Protein AF-A0A931MN08-F1 (afdb_monomer)

Foldseek 3Di:
DDPDPQDFPKDKDWAWWKWWWDALCVVDPVGGDIDIDTLIKMWIDTPVAIEIEFQFAALVCAPPVCVVLNVLCVNGVIHGHNCRGPQNRQVVVVHGLARHAAYEQQAAFNRRLNRVLSNQNHAYEWAPCRVVCLCPPPDPVCPSRHDNVSCPNNPNHNYDHDPAKDDPVVSPPDIDGADDDVHSGD

Sequence (186 aa):
MQRTDTTSTVRMWALEGGTLTFDGALLVLGGTGRHVIPVPTFLIQHRRGLVLFDTGLSPEAAGDVKSFYGPMAERVEMAFSDHQRVDRNLASLGFSTDDVTHVVLSHCHYDHTGGLHLFKEAKIFVGEGEMAEALAPNSPFYRGSYRLRDFDQTGDFDWNPLTEDHDIFADGSVRVLRTPGHTRGI

Radius of gyration: 17.09 Å; Cα contacts (8 Å, |Δi|>4): 382; chains: 1; bounding box: 42×31×62 Å

Secondary structure (DSSP, 8-state):
----------EEEEEP--EEEEEHHHHSTT--SEEEEE--EEEEEETTEEEEE---S-GGGTT-HHHHHTHHHHHTT-B--GGGSHHHHHHHTT--GGG--EEEES---HHHHTTGGG-TTSEEEEETTHHHHHHS-S-TTGGGG--GGGGTT-TTSEEEEESS-EESSSSSSSEEPP--SSSS--

Nearest PDB structures (foldseek):
  9ayt-assembly1_P  TM=8.517E-01  e=5.359E-12  Saccharococcus caldoxylosilyticus
  9b2i-assembly2_B  TM=8.602E-01  e=1.045E-11  Saccharococcus caldoxylosilyticus
  9b2n-assembly2_B  TM=8.545E-01  e=2.595E-11  Saccharococcus caldoxylosilyticus
  2r2d-assembly1_A  TM=8.618E-01  e=3.734E-11  Agrobacterium fabrum str. C58
  9b2j-assembly2_B  TM=8.540E-01  e=3.734E-11  Saccharococcus caldoxylosilyticus

Structure (mmCIF, N/CA/C/O backbone):
data_AF-A0A931MN08-F1
#
_entry.id   AF-A0A931MN08-F1
#
loop_
_atom_site.group_PDB
_atom_site.id
_atom_site.type_symbol
_atom_site.label_atom_id
_atom_site.label_alt_id
_atom_site.label_comp_id
_atom_site.label_asym_id
_atom_site.label_entity_id
_atom_site.label_seq_id
_atom_site.pdbx_PDB_ins_code
_atom_site.Cartn_x
_atom_site.Cartn_y
_atom_site.Cartn_z
_atom_site.occupancy
_atom_site.B_iso_or_equiv
_atom_site.auth_seq_id
_atom_site.auth_comp_id
_atom_site.auth_asym_id
_atom_site.auth_atom_id
_atom_site.pdbx_PDB_model_num
ATOM 1 N N . MET A 1 1 ? -8.921 -0.285 42.579 1.00 39.66 1 MET A N 1
ATOM 2 C CA . MET A 1 1 ? -7.794 -0.740 41.738 1.00 39.66 1 MET A CA 1
ATOM 3 C C . MET A 1 1 ? -8.369 -1.677 40.682 1.00 39.66 1 MET A C 1
ATOM 5 O O . MET A 1 1 ? -8.572 -2.852 40.952 1.00 39.66 1 MET A O 1
ATOM 9 N N . GLN A 1 2 ? -8.802 -1.117 39.551 1.00 38.12 2 GLN A N 1
ATOM 10 C CA . GLN A 1 2 ? -9.394 -1.873 38.445 1.00 38.12 2 GLN A CA 1
ATOM 11 C C . GLN A 1 2 ? -8.254 -2.553 37.689 1.00 38.12 2 GLN A C 1
ATOM 13 O O . GLN A 1 2 ? -7.308 -1.886 37.280 1.00 38.12 2 GLN A O 1
ATOM 18 N N . ARG A 1 3 ? -8.311 -3.881 37.564 1.00 42.62 3 ARG A N 1
ATOM 19 C CA . ARG A 1 3 ? -7.401 -4.624 36.693 1.00 42.62 3 ARG A CA 1
ATOM 20 C C . ARG A 1 3 ? -7.693 -4.182 35.262 1.00 42.62 3 ARG A C 1
ATOM 22 O O . ARG A 1 3 ? -8.785 -4.435 34.764 1.00 42.62 3 ARG A O 1
ATOM 29 N N . THR A 1 4 ? -6.751 -3.485 34.641 1.00 48.41 4 THR A N 1
ATOM 30 C CA . THR A 1 4 ? -6.743 -3.288 33.194 1.00 48.41 4 THR A CA 1
ATOM 31 C C . THR A 1 4 ? -6.610 -4.665 32.563 1.00 48.41 4 THR A C 1
ATOM 33 O O . THR A 1 4 ? -5.675 -5.399 32.873 1.00 48.41 4 THR A O 1
ATOM 36 N N . ASP A 1 5 ? -7.580 -5.044 31.746 1.00 46.75 5 ASP A N 1
ATOM 37 C CA . ASP A 1 5 ? -7.507 -6.237 30.915 1.00 46.75 5 ASP A CA 1
ATOM 38 C C . ASP A 1 5 ? -6.436 -5.990 29.836 1.00 46.75 5 ASP A C 1
ATOM 40 O O . ASP A 1 5 ? -6.669 -5.277 28.862 1.00 46.75 5 ASP A O 1
ATOM 44 N N . THR A 1 6 ? -5.204 -6.443 30.086 1.00 52.66 6 THR A N 1
ATOM 45 C CA . THR A 1 6 ? -4.003 -6.086 29.304 1.00 52.66 6 THR A CA 1
ATOM 46 C C . THR A 1 6 ? -3.760 -6.977 28.089 1.00 52.66 6 THR A C 1
ATOM 48 O O . THR A 1 6 ? -2.683 -6.915 27.505 1.00 52.66 6 THR A O 1
ATOM 51 N N . THR A 1 7 ? -4.704 -7.826 27.687 1.00 56.41 7 THR A N 1
ATOM 52 C CA . THR A 1 7 ? -4.520 -8.670 26.499 1.00 56.41 7 THR A CA 1
ATOM 53 C C . THR A 1 7 ? -5.531 -8.305 25.423 1.00 56.41 7 THR A C 1
ATOM 55 O O . THR A 1 7 ? -6.524 -9.004 25.220 1.00 56.41 7 THR A O 1
ATOM 58 N N . SER A 1 8 ? -5.288 -7.210 24.693 1.00 62.09 8 SER A N 1
ATOM 59 C CA . SER A 1 8 ? -5.863 -7.074 23.352 1.00 62.09 8 SER A CA 1
ATOM 60 C C . SER A 1 8 ? -5.335 -8.231 22.512 1.00 62.09 8 SER A C 1
ATOM 62 O O . SER A 1 8 ? -4.163 -8.279 22.154 1.00 62.09 8 SER A O 1
ATOM 64 N N . THR A 1 9 ? -6.195 -9.206 22.224 1.00 81.56 9 THR A N 1
ATOM 65 C CA . T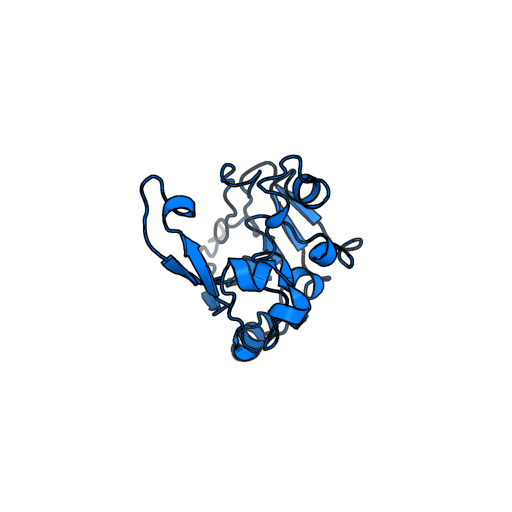HR A 1 9 ? -5.853 -10.223 21.231 1.00 81.56 9 THR A CA 1
ATOM 66 C C . THR A 1 9 ? -5.807 -9.529 19.876 1.00 81.56 9 THR A C 1
ATOM 68 O O . THR A 1 9 ? -6.826 -9.016 19.413 1.00 81.56 9 THR A O 1
ATOM 71 N N . VAL A 1 10 ? -4.623 -9.491 19.272 1.00 93.19 10 VAL A N 1
ATOM 72 C CA . VAL A 1 10 ? -4.404 -9.021 17.904 1.00 93.19 10 VAL A CA 1
ATOM 73 C C . VAL A 1 10 ? -4.222 -10.244 17.016 1.00 93.19 10 VAL A C 1
ATOM 75 O O . VAL A 1 10 ? -3.479 -11.164 17.366 1.00 93.19 10 VAL A O 1
ATOM 78 N N . ARG A 1 11 ? -4.911 -10.273 15.876 1.00 97.12 11 ARG A N 1
ATOM 79 C CA . ARG A 1 11 ? -4.655 -11.247 14.808 1.00 97.12 11 ARG A CA 1
ATOM 80 C C . ARG A 1 11 ? -4.132 -10.510 13.595 1.00 97.12 11 ARG A C 1
ATOM 82 O O . ARG A 1 11 ? -4.605 -9.417 13.304 1.00 97.12 11 ARG A O 1
ATOM 89 N N . MET A 1 12 ? -3.177 -11.113 12.904 1.00 97.88 12 MET A N 1
ATOM 90 C CA . MET A 1 12 ? -2.598 -10.546 11.698 1.00 97.88 12 MET A CA 1
ATOM 91 C C . MET A 1 12 ? -2.531 -11.603 10.603 1.00 97.88 12 MET A C 1
ATOM 93 O O . MET A 1 12 ? -2.169 -12.750 10.873 1.00 97.88 12 MET A O 1
ATOM 97 N N . TRP A 1 13 ? -2.841 -11.192 9.379 1.00 98.56 13 TRP A N 1
ATOM 98 C CA . TRP A 1 13 ? -2.680 -11.985 8.167 1.00 98.56 13 TRP A CA 1
ATOM 99 C C . TRP A 1 13 ? -1.781 -11.232 7.195 1.00 98.56 13 TRP A C 1
ATOM 101 O O . TRP A 1 13 ? -1.982 -10.040 6.970 1.00 98.56 13 TRP A O 1
ATOM 111 N N . ALA A 1 14 ? -0.815 -11.936 6.611 1.00 98.19 14 ALA A N 1
ATOM 112 C CA . ALA A 1 14 ? -0.170 -11.486 5.386 1.00 98.19 14 ALA A CA 1
ATOM 113 C C . ALA A 1 14 ? -1.081 -11.876 4.221 1.00 98.19 14 ALA A C 1
ATOM 115 O O . ALA A 1 14 ? -1.433 -13.049 4.083 1.00 98.19 14 ALA A O 1
ATOM 116 N N . LEU A 1 15 ? -1.495 -10.891 3.435 1.00 98.38 15 LEU A N 1
ATOM 117 C CA . LEU A 1 15 ? -2.346 -11.082 2.273 1.00 98.38 15 LEU A CA 1
ATOM 118 C C . LEU A 1 15 ? -1.461 -11.185 1.035 1.00 98.38 15 LEU A C 1
ATOM 120 O O . LEU A 1 15 ? -0.519 -10.405 0.864 1.00 98.38 15 LEU A O 1
ATOM 124 N N . GLU A 1 16 ? -1.754 -12.160 0.181 1.00 97.06 16 GLU A N 1
ATOM 125 C CA . GLU A 1 16 ? -1.013 -12.338 -1.061 1.00 97.06 16 GLU A CA 1
ATOM 126 C C . GLU A 1 16 ? -1.322 -11.181 -2.012 1.00 97.06 16 GLU A C 1
ATOM 128 O O . GLU A 1 16 ? -2.487 -10.877 -2.258 1.00 97.06 16 GLU A O 1
ATOM 133 N N . GLY A 1 17 ? -0.283 -10.561 -2.566 1.00 97.50 17 GLY A N 1
ATOM 134 C CA . GLY A 1 17 ? -0.415 -9.574 -3.631 1.00 97.50 17 GLY A CA 1
ATOM 135 C C . GLY A 1 17 ? 0.366 -9.973 -4.876 1.00 97.50 17 GLY A C 1
ATOM 136 O O . GLY A 1 17 ? 0.905 -11.077 -4.969 1.00 97.50 17 GLY A O 1
ATOM 137 N N . GLY A 1 18 ? 0.414 -9.065 -5.850 1.00 98.00 18 GLY A N 1
ATOM 138 C CA . GLY A 1 18 ? 1.174 -9.277 -7.078 1.00 98.00 18 GLY A CA 1
ATOM 139 C C . GLY A 1 18 ? 2.683 -9.343 -6.844 1.00 98.00 18 GLY A C 1
ATOM 140 O O . GLY A 1 18 ? 3.180 -9.232 -5.722 1.00 98.00 18 GLY A O 1
ATOM 141 N N . THR A 1 19 ? 3.430 -9.502 -7.928 1.00 98.62 19 THR A N 1
ATOM 142 C CA . THR A 1 19 ? 4.890 -9.509 -7.898 1.00 98.62 19 THR A CA 1
ATOM 143 C C . THR A 1 19 ? 5.479 -8.511 -8.880 1.00 98.62 19 THR A C 1
ATOM 145 O O . THR A 1 19 ? 4.898 -8.211 -9.927 1.00 98.62 19 THR A O 1
ATOM 148 N N . LEU A 1 20 ? 6.658 -8.009 -8.523 1.00 98.12 20 LEU A N 1
ATOM 149 C CA . LEU A 1 20 ? 7.486 -7.117 -9.323 1.00 98.12 20 LEU A CA 1
ATOM 150 C C . LEU A 1 20 ? 8.888 -7.717 -9.415 1.00 98.12 20 LEU A C 1
ATOM 152 O O . LEU A 1 20 ? 9.428 -8.217 -8.435 1.00 98.12 20 LEU A O 1
ATOM 156 N N . THR A 1 21 ? 9.501 -7.654 -10.582 1.00 98.06 21 THR A N 1
ATOM 157 C CA . THR A 1 21 ? 10.853 -8.137 -10.832 1.00 98.06 21 THR A CA 1
ATOM 158 C C . THR A 1 21 ? 11.814 -6.970 -10.976 1.00 98.06 21 THR A C 1
ATOM 160 O O . THR A 1 21 ? 11.722 -6.197 -11.932 1.00 98.06 21 THR A O 1
ATOM 163 N N . PHE A 1 22 ? 12.798 -6.897 -10.085 1.00 95.62 22 PHE A N 1
ATOM 164 C CA . PHE A 1 22 ? 13.816 -5.848 -10.080 1.00 95.62 22 PHE A CA 1
ATOM 165 C C . PHE A 1 22 ? 15.215 -6.403 -10.336 1.00 95.62 22 PHE A C 1
ATOM 167 O O . PHE A 1 22 ? 15.510 -7.559 -10.028 1.00 95.62 22 PHE A O 1
ATOM 174 N N . ASP A 1 23 ? 16.090 -5.558 -10.883 1.00 94.81 23 ASP A N 1
ATOM 175 C CA . ASP A 1 23 ? 17.527 -5.819 -10.845 1.00 94.81 23 ASP A CA 1
ATOM 1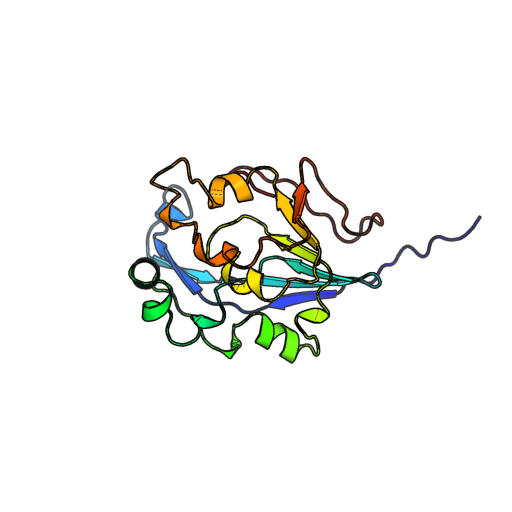76 C C . ASP A 1 23 ? 18.031 -5.676 -9.401 1.00 94.81 23 ASP A C 1
ATOM 178 O O . ASP A 1 23 ? 17.665 -4.734 -8.696 1.00 94.81 23 ASP A O 1
ATOM 182 N N . GLY A 1 24 ? 18.877 -6.603 -8.955 1.00 94.44 24 GLY A N 1
ATOM 183 C CA . GLY A 1 24 ? 19.412 -6.634 -7.598 1.00 94.44 24 GLY A CA 1
ATOM 184 C C . GLY A 1 24 ? 20.143 -5.351 -7.205 1.00 94.44 24 GLY A C 1
ATOM 185 O O . GLY A 1 24 ? 20.114 -4.994 -6.029 1.00 94.44 24 GLY A O 1
ATOM 186 N N . ALA A 1 25 ? 20.727 -4.622 -8.161 1.00 93.81 25 ALA A N 1
ATOM 187 C CA . ALA A 1 25 ? 21.393 -3.347 -7.904 1.00 93.81 25 ALA A CA 1
ATOM 188 C C . ALA A 1 25 ? 20.424 -2.237 -7.456 1.00 93.81 25 ALA A C 1
ATOM 190 O O . ALA A 1 25 ? 20.862 -1.271 -6.833 1.00 93.81 25 ALA A O 1
ATOM 191 N N . LEU A 1 26 ? 19.123 -2.366 -7.753 1.00 89.81 26 LEU A N 1
ATOM 192 C CA . LEU A 1 26 ? 18.083 -1.461 -7.247 1.00 89.81 26 LEU A CA 1
ATOM 193 C C . LEU A 1 26 ? 17.627 -1.817 -5.828 1.00 89.81 26 LEU A C 1
ATOM 195 O O . LEU A 1 26 ? 17.094 -0.957 -5.136 1.00 89.81 26 LEU A O 1
ATOM 199 N N . LEU A 1 27 ? 17.821 -3.066 -5.400 1.00 90.88 27 LEU A N 1
ATOM 200 C CA . LEU A 1 27 ? 17.364 -3.556 -4.097 1.00 90.88 27 LEU A CA 1
ATOM 201 C C . LEU A 1 27 ? 18.434 -3.395 -3.018 1.00 90.88 27 LEU A C 1
ATOM 203 O O . LEU A 1 27 ? 18.136 -3.049 -1.878 1.00 90.88 27 LEU A O 1
ATOM 207 N N . VAL A 1 28 ? 19.691 -3.671 -3.367 1.00 92.75 28 VAL A N 1
ATOM 208 C CA . VAL A 1 28 ? 20.816 -3.614 -2.435 1.00 92.75 28 VAL A CA 1
ATOM 209 C C . VAL A 1 28 ? 22.083 -3.176 -3.158 1.00 92.75 28 VAL A C 1
ATOM 211 O O . VAL A 1 28 ? 22.349 -3.579 -4.291 1.00 92.75 28 VAL A O 1
ATOM 214 N N . LEU A 1 29 ? 22.903 -2.360 -2.491 1.00 91.75 29 LEU A N 1
ATOM 215 C CA . LEU A 1 29 ? 24.185 -1.927 -3.037 1.00 91.75 29 LEU A CA 1
ATOM 216 C C . LEU A 1 29 ? 25.073 -3.143 -3.345 1.00 91.75 29 LEU A C 1
ATOM 218 O O . LEU A 1 29 ? 25.368 -3.947 -2.463 1.00 91.75 29 LEU A O 1
ATOM 222 N N . GLY A 1 30 ? 25.508 -3.260 -4.601 1.00 94.31 30 GLY A N 1
ATOM 223 C CA . GLY A 1 30 ? 26.296 -4.401 -5.081 1.00 94.31 30 GLY A CA 1
ATOM 224 C C . GLY A 1 30 ? 25.470 -5.650 -5.412 1.00 94.31 30 GLY A C 1
ATOM 225 O O . GLY A 1 30 ? 26.046 -6.680 -5.761 1.00 94.31 30 GLY A O 1
ATOM 226 N N . GLY A 1 31 ? 24.140 -5.573 -5.324 1.00 94.56 31 GLY A N 1
ATOM 227 C CA . GLY A 1 31 ? 23.242 -6.627 -5.780 1.00 94.56 31 GLY A CA 1
ATOM 228 C C . GLY A 1 31 ? 23.336 -6.839 -7.291 1.00 94.56 31 GLY A C 1
ATOM 229 O O . GLY A 1 31 ? 23.656 -5.927 -8.050 1.00 94.56 31 GLY A O 1
ATOM 230 N N . THR A 1 32 ? 23.067 -8.067 -7.731 1.00 95.88 32 THR A N 1
ATOM 231 C CA . THR A 1 32 ? 23.080 -8.452 -9.150 1.00 95.88 32 THR A CA 1
ATOM 232 C C . THR A 1 32 ? 21.941 -9.422 -9.452 1.00 95.88 32 THR A C 1
ATOM 234 O O . THR A 1 32 ? 21.383 -10.037 -8.539 1.00 95.88 32 THR A O 1
ATOM 237 N N . GLY A 1 33 ? 21.615 -9.582 -10.736 1.00 96.06 33 GLY A N 1
ATOM 238 C CA . GLY A 1 33 ? 20.588 -10.515 -11.202 1.00 96.06 33 GLY A CA 1
ATOM 239 C C . GLY A 1 33 ? 19.169 -9.971 -11.054 1.00 96.06 33 GLY A C 1
ATOM 240 O O . GLY A 1 33 ? 18.955 -8.907 -10.484 1.00 96.06 33 GLY A O 1
ATOM 241 N N . ARG A 1 34 ? 18.194 -10.706 -11.592 1.00 96.50 34 ARG A N 1
ATOM 242 C CA . ARG A 1 34 ? 16.776 -10.342 -11.521 1.00 96.50 34 ARG A CA 1
ATOM 243 C C . ARG A 1 34 ? 16.082 -11.103 -10.400 1.00 96.50 34 ARG A C 1
ATOM 245 O O . ARG A 1 34 ? 16.216 -12.322 -10.328 1.00 96.50 34 ARG A O 1
ATOM 252 N N . HIS A 1 35 ? 15.323 -10.390 -9.575 1.00 97.69 35 HIS A N 1
ATOM 253 C CA . HIS A 1 35 ? 14.655 -10.938 -8.394 1.00 97.69 35 HIS A CA 1
ATOM 254 C C . HIS A 1 35 ? 13.171 -10.621 -8.426 1.00 97.69 35 HIS A C 1
ATOM 256 O O . HIS A 1 35 ? 12.804 -9.466 -8.622 1.00 97.69 35 HIS A O 1
ATOM 262 N N . VAL A 1 36 ? 12.342 -11.642 -8.208 1.00 98.06 36 VAL A N 1
ATOM 263 C CA . VAL A 1 36 ? 10.889 -11.503 -8.063 1.00 98.06 36 VAL A CA 1
ATOM 264 C C . VAL A 1 36 ? 10.582 -11.140 -6.614 1.00 98.06 36 VAL A C 1
ATOM 266 O O . VAL A 1 36 ? 10.918 -11.891 -5.699 1.00 98.06 36 VAL A O 1
ATOM 269 N N . ILE A 1 37 ? 9.944 -9.994 -6.415 1.00 97.69 37 ILE A N 1
ATOM 270 C CA . ILE A 1 37 ? 9.615 -9.398 -5.123 1.00 97.69 37 ILE A CA 1
ATOM 271 C C . ILE A 1 37 ? 8.089 -9.376 -4.972 1.00 97.69 37 ILE A C 1
ATOM 273 O O . ILE A 1 37 ? 7.403 -8.903 -5.883 1.00 97.69 37 ILE A O 1
ATOM 277 N N . PRO A 1 38 ? 7.531 -9.907 -3.871 1.00 97.81 38 PRO A N 1
ATOM 278 C CA . PRO A 1 38 ? 6.097 -9.842 -3.618 1.00 97.81 38 PRO A CA 1
ATOM 279 C C . PRO A 1 38 ? 5.674 -8.438 -3.171 1.00 97.81 38 PRO A C 1
ATOM 281 O O . PRO A 1 38 ? 6.445 -7.733 -2.523 1.00 97.81 38 PRO A O 1
ATOM 284 N N . VAL A 1 39 ? 4.419 -8.087 -3.447 1.00 98.25 39 VAL A N 1
ATOM 285 C CA . VAL A 1 39 ? 3.755 -6.854 -2.999 1.00 98.25 39 VAL A CA 1
ATOM 286 C C . VAL A 1 39 ? 2.661 -7.216 -1.983 1.00 98.25 39 VAL A C 1
ATOM 288 O O . VAL A 1 39 ? 1.479 -7.223 -2.329 1.00 98.25 39 VAL A O 1
ATOM 291 N N . PRO A 1 40 ? 3.011 -7.635 -0.753 1.00 97.69 40 PRO A N 1
ATOM 292 C CA . PRO A 1 40 ? 2.016 -8.037 0.232 1.00 97.69 40 PRO A CA 1
ATOM 293 C C . PRO A 1 40 ? 1.287 -6.825 0.820 1.00 97.69 40 PRO A C 1
ATOM 295 O O . PRO A 1 40 ? 1.829 -5.727 0.902 1.00 97.69 40 PRO A O 1
ATOM 298 N N . THR A 1 41 ? 0.085 -7.070 1.329 1.00 98.69 41 THR A N 1
ATOM 299 C CA . THR A 1 41 ? -0.583 -6.180 2.293 1.00 98.69 41 THR A CA 1
ATOM 300 C C . THR A 1 41 ? -0.813 -6.950 3.588 1.00 98.69 41 THR A C 1
ATOM 302 O O . THR A 1 41 ? -0.720 -8.182 3.607 1.00 98.69 41 THR A O 1
ATOM 305 N N . PHE A 1 42 ? -1.090 -6.258 4.693 1.00 98.75 42 PHE A N 1
ATOM 306 C CA . PHE A 1 42 ? -1.316 -6.926 5.977 1.00 98.75 42 PHE A CA 1
ATOM 307 C C . PHE A 1 42 ? -2.632 -6.493 6.599 1.00 98.75 42 PHE A C 1
ATOM 309 O O . PHE A 1 42 ? -2.878 -5.307 6.798 1.00 98.75 42 PHE A O 1
ATOM 316 N N . LEU A 1 43 ? -3.461 -7.469 6.961 1.00 98.81 43 LEU A N 1
ATOM 317 C CA . LEU A 1 43 ? -4.687 -7.229 7.710 1.00 98.81 43 LEU A CA 1
ATOM 318 C C . LEU A 1 43 ? -4.430 -7.471 9.189 1.00 98.81 43 LEU A C 1
ATOM 320 O O . LEU A 1 43 ? -3.965 -8.545 9.563 1.00 98.81 43 LEU A O 1
ATOM 324 N N . ILE A 1 44 ? -4.775 -6.508 10.033 1.00 98.69 44 ILE A N 1
ATOM 325 C CA . ILE A 1 44 ? -4.616 -6.580 11.482 1.00 98.69 44 ILE A CA 1
ATOM 326 C C . ILE A 1 44 ? -5.992 -6.391 12.118 1.00 98.69 44 ILE A C 1
ATOM 328 O O . ILE A 1 44 ? -6.578 -5.310 12.083 1.00 98.69 44 ILE A O 1
ATOM 332 N N . GLN A 1 45 ? -6.518 -7.453 12.723 1.00 98.31 45 GLN A N 1
ATOM 333 C CA . GLN A 1 45 ? -7.767 -7.407 13.471 1.00 98.31 45 GLN A CA 1
ATOM 334 C C . GLN A 1 45 ? -7.488 -7.096 14.935 1.00 98.31 45 GLN A C 1
ATOM 336 O O . GLN A 1 45 ? -6.784 -7.832 15.634 1.00 98.31 45 GLN A O 1
ATOM 341 N N . HIS A 1 46 ? -8.132 -6.037 15.409 1.00 97.31 46 HIS A N 1
ATOM 342 C CA . HIS A 1 46 ? -8.151 -5.630 16.798 1.00 97.31 46 HIS A CA 1
ATOM 343 C C . HIS A 1 46 ? -9.601 -5.422 17.265 1.00 97.31 46 HIS A C 1
ATOM 345 O O . HIS A 1 46 ? -10.489 -5.089 16.485 1.00 97.31 46 HIS A O 1
ATOM 351 N N . ARG A 1 47 ? -9.871 -5.568 18.569 1.00 95.12 47 ARG A N 1
ATOM 352 C CA . ARG A 1 47 ? -11.231 -5.400 19.131 1.00 95.12 47 ARG A CA 1
ATOM 353 C C . ARG A 1 47 ? -11.861 -4.023 18.879 1.00 95.12 47 ARG A C 1
ATOM 355 O O . ARG A 1 47 ? -13.066 -3.880 19.036 1.00 95.12 47 ARG A O 1
ATOM 362 N N . ARG A 1 48 ? -11.052 -3.006 18.556 1.00 96.31 48 ARG A N 1
ATOM 363 C CA . ARG A 1 48 ? -11.505 -1.631 18.274 1.00 96.31 48 ARG A CA 1
ATOM 364 C C . ARG A 1 48 ? -11.477 -1.256 16.795 1.00 96.31 48 ARG A C 1
ATOM 366 O O . ARG A 1 48 ? -11.803 -0.121 16.468 1.00 96.31 48 ARG A O 1
ATOM 373 N N . GLY A 1 49 ? -11.085 -2.170 15.914 1.00 97.06 49 GLY A N 1
ATOM 374 C CA . GLY A 1 49 ? -11.031 -1.878 14.492 1.00 97.06 49 GLY A CA 1
ATOM 375 C C . GLY A 1 49 ? -10.213 -2.876 13.694 1.00 97.06 49 GLY A C 1
ATOM 376 O O . GLY A 1 49 ? -9.436 -3.662 14.239 1.00 97.06 49 GLY A O 1
ATOM 377 N N . LEU A 1 50 ? -10.393 -2.797 12.385 1.00 98.56 50 LEU A N 1
ATOM 378 C CA . LEU A 1 50 ? -9.656 -3.565 11.403 1.00 98.56 50 LEU A CA 1
ATOM 379 C C . LEU A 1 50 ? -8.697 -2.607 10.696 1.00 98.56 50 LEU A C 1
ATOM 381 O O . LEU A 1 50 ? -9.126 -1.589 10.152 1.00 98.56 50 LEU A O 1
ATOM 385 N N . VAL A 1 51 ? -7.403 -2.903 10.779 1.00 98.88 51 VAL A N 1
ATOM 386 C CA . VAL A 1 51 ? -6.341 -2.088 10.189 1.00 98.88 51 VAL A CA 1
ATOM 387 C C . VAL A 1 51 ? -5.803 -2.813 8.968 1.00 98.88 51 VAL A C 1
ATOM 389 O O . VAL A 1 51 ? -5.439 -3.985 9.062 1.00 98.88 51 VAL A O 1
ATOM 392 N N . LEU A 1 52 ? -5.734 -2.121 7.841 1.00 98.88 52 LEU A N 1
ATOM 393 C CA . LEU A 1 52 ? -5.056 -2.591 6.645 1.00 98.88 52 LEU A CA 1
ATOM 394 C C . LEU A 1 52 ? -3.740 -1.820 6.486 1.00 98.88 52 LEU A C 1
ATOM 396 O O . LEU A 1 52 ? -3.741 -0.593 6.460 1.00 98.88 52 LEU A O 1
ATOM 400 N N . PHE A 1 53 ? -2.621 -2.532 6.408 1.00 98.81 53 PHE A N 1
ATOM 401 C CA . PHE A 1 53 ? -1.311 -1.962 6.114 1.00 98.81 53 PHE A CA 1
ATOM 402 C C . PHE A 1 53 ? -1.003 -2.160 4.628 1.00 98.81 53 PHE A C 1
ATOM 404 O O . PHE A 1 53 ? -0.867 -3.303 4.177 1.00 98.81 53 PHE A O 1
ATOM 411 N N . ASP A 1 54 ? -0.897 -1.041 3.913 1.00 98.69 54 ASP A N 1
ATOM 412 C CA . ASP A 1 54 ? -0.857 -0.902 2.457 1.00 98.69 54 ASP A CA 1
ATOM 413 C C . ASP A 1 54 ? -2.081 -1.466 1.720 1.00 98.69 54 ASP A C 1
ATOM 415 O O . ASP A 1 54 ? -2.857 -2.265 2.235 1.00 98.69 54 ASP A O 1
ATOM 419 N N . THR A 1 55 ? -2.272 -1.032 0.475 1.00 98.69 55 THR A N 1
ATOM 420 C CA . THR A 1 55 ? -3.437 -1.395 -0.355 1.00 98.69 55 THR A CA 1
ATOM 421 C C . THR A 1 55 ? -3.067 -2.142 -1.637 1.00 98.69 55 THR A C 1
ATOM 423 O O . THR A 1 55 ? -3.951 -2.512 -2.410 1.00 98.69 55 THR A O 1
ATOM 426 N N . GLY A 1 56 ? -1.775 -2.421 -1.830 1.00 98.31 56 GLY A N 1
ATOM 427 C CA . GLY A 1 56 ? -1.258 -3.233 -2.926 1.00 98.31 56 GLY A CA 1
ATOM 428 C C . GLY A 1 56 ? -1.367 -2.556 -4.294 1.00 98.31 56 GLY A C 1
ATOM 429 O O . GLY A 1 56 ? -1.479 -1.335 -4.412 1.00 98.31 56 GLY A O 1
ATOM 430 N N . LEU A 1 57 ? -1.358 -3.382 -5.342 1.00 98.56 57 LEU A N 1
ATOM 431 C CA . LEU A 1 57 ? -1.632 -2.959 -6.717 1.00 98.56 57 LEU A CA 1
ATOM 432 C C . LEU A 1 57 ? -3.128 -2.688 -6.928 1.00 98.56 57 LEU A C 1
ATOM 434 O O . LEU A 1 57 ? -3.986 -3.229 -6.230 1.00 98.56 57 LEU A O 1
ATOM 438 N N . SER A 1 58 ? -3.443 -1.882 -7.942 1.00 98.00 58 SER A N 1
ATOM 439 C CA . SER A 1 58 ? -4.820 -1.520 -8.272 1.00 98.00 58 SER A CA 1
ATOM 440 C C . SER A 1 58 ? -5.621 -2.747 -8.713 1.00 98.00 58 SER A C 1
ATOM 442 O O . SER A 1 58 ? -5.204 -3.429 -9.655 1.00 98.00 58 SER A O 1
ATOM 444 N N . PRO A 1 59 ? -6.776 -3.024 -8.077 1.00 97.94 59 PRO A N 1
ATOM 445 C CA . PRO A 1 59 ? -7.660 -4.130 -8.433 1.00 97.94 59 PRO A CA 1
ATOM 446 C C . PRO A 1 59 ? -8.010 -4.207 -9.925 1.00 97.94 59 PRO A C 1
ATOM 448 O O . PRO A 1 59 ? -8.120 -5.299 -10.478 1.00 97.94 59 PRO A O 1
ATOM 451 N N . GLU A 1 60 ? -8.135 -3.057 -10.589 1.00 97.56 60 GLU A N 1
ATOM 452 C CA . GLU A 1 60 ? -8.427 -2.916 -12.019 1.00 97.56 60 GLU A CA 1
ATOM 453 C C . GLU A 1 60 ? -7.315 -3.459 -12.927 1.00 97.56 60 GLU A C 1
ATOM 455 O O . GLU A 1 60 ? -7.568 -3.759 -14.092 1.00 97.56 60 GLU A O 1
ATOM 460 N N . ALA A 1 61 ? -6.089 -3.587 -12.417 1.00 98.06 61 ALA A N 1
ATOM 461 C CA . ALA A 1 61 ? -4.956 -4.132 -13.156 1.00 98.06 61 ALA A CA 1
ATOM 462 C C . ALA A 1 61 ? -4.910 -5.670 -13.145 1.00 98.06 61 ALA A C 1
ATOM 464 O O . ALA A 1 61 ? -4.111 -6.264 -13.873 1.00 98.06 61 ALA A O 1
ATOM 465 N N . ALA A 1 62 ? -5.716 -6.333 -12.308 1.00 97.75 62 ALA A N 1
ATOM 466 C CA . ALA A 1 62 ? -5.667 -7.781 -12.151 1.00 97.75 62 ALA A CA 1
ATOM 467 C C . ALA A 1 62 ? -6.009 -8.497 -13.468 1.00 97.75 62 ALA A C 1
ATOM 469 O O . ALA A 1 62 ? -7.078 -8.308 -14.044 1.00 97.75 62 ALA A O 1
ATOM 470 N N . GLY A 1 63 ? -5.092 -9.339 -13.949 1.00 96.44 63 GLY A N 1
ATOM 471 C CA . GLY A 1 63 ? -5.223 -10.043 -15.228 1.00 96.44 63 GLY A CA 1
ATOM 472 C C . GLY A 1 63 ? -4.839 -9.229 -16.471 1.00 96.44 63 GLY A C 1
ATOM 473 O O . GLY A 1 63 ? -4.646 -9.833 -17.524 1.00 96.44 63 GLY A O 1
ATOM 474 N N . ASP A 1 64 ? -4.661 -7.905 -16.369 1.00 97.12 64 ASP A N 1
ATOM 475 C CA . ASP A 1 64 ? -4.181 -7.054 -17.470 1.00 97.12 64 ASP A CA 1
ATOM 476 C C . ASP A 1 64 ? -3.378 -5.835 -16.976 1.00 97.12 64 ASP A C 1
ATOM 478 O O . ASP A 1 64 ? -3.709 -4.662 -17.183 1.00 97.12 64 ASP A O 1
ATOM 482 N N . VAL A 1 65 ? -2.255 -6.127 -16.321 1.00 97.81 65 VAL A N 1
ATOM 483 C CA . VAL A 1 65 ? -1.354 -5.105 -15.771 1.00 97.81 65 VAL A CA 1
ATOM 484 C C . VAL A 1 65 ? -0.781 -4.176 -16.839 1.00 97.81 65 VAL A C 1
ATOM 486 O O . VAL A 1 65 ? -0.499 -3.013 -16.557 1.00 97.81 65 VAL A O 1
ATOM 489 N N . LYS A 1 66 ? -0.618 -4.659 -18.077 1.00 96.75 66 LYS A N 1
ATOM 490 C CA . LYS A 1 66 ? -0.021 -3.884 -19.170 1.00 96.75 66 LYS A CA 1
ATOM 491 C C . LYS A 1 66 ? -0.949 -2.776 -19.636 1.00 96.75 66 LYS A C 1
ATOM 493 O O . LYS A 1 66 ? -0.491 -1.647 -19.789 1.00 96.75 66 LYS A O 1
ATOM 498 N N . SER A 1 67 ? -2.236 -3.062 -19.818 1.00 96.50 67 SER A N 1
ATOM 499 C CA . SER A 1 67 ? -3.202 -2.027 -20.198 1.00 96.50 67 SER A CA 1
ATOM 500 C C . SER A 1 67 ? -3.369 -0.969 -19.106 1.00 96.50 67 SER A C 1
ATOM 502 O O . SER A 1 67 ? -3.588 0.202 -19.415 1.00 96.50 67 SER A O 1
ATOM 504 N N . PHE A 1 68 ? -3.227 -1.355 -17.833 1.00 96.69 68 PHE A N 1
ATOM 505 C CA . PHE A 1 68 ? -3.445 -0.449 -16.707 1.00 96.69 68 PH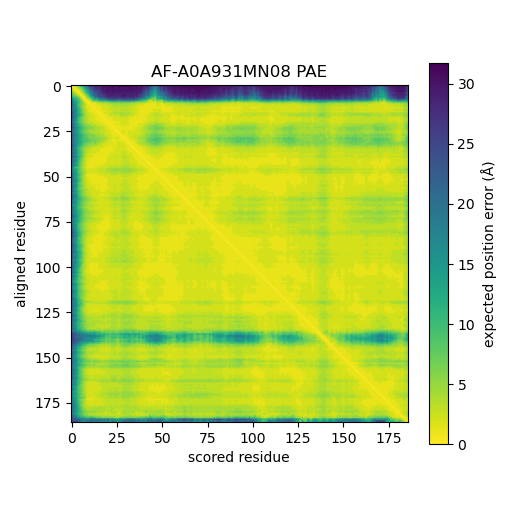E A CA 1
ATOM 506 C C . PHE A 1 68 ? -2.211 0.383 -16.309 1.00 96.69 68 PHE A C 1
ATOM 508 O O . PHE A 1 68 ? -2.306 1.606 -16.157 1.00 96.69 68 PHE A O 1
ATOM 515 N N . TYR A 1 69 ? -1.052 -0.262 -16.136 1.00 95.81 69 TYR A N 1
ATOM 516 C CA . TYR A 1 69 ? 0.206 0.367 -15.703 1.00 95.81 69 TYR A CA 1
ATOM 517 C C . TYR A 1 69 ? 1.149 0.712 -16.870 1.00 95.81 69 TYR A C 1
ATOM 519 O O . TYR A 1 69 ? 2.155 1.404 -16.678 1.00 95.81 69 TYR A O 1
ATOM 527 N N . GLY A 1 70 ? 0.839 0.275 -18.093 1.00 94.31 70 GLY A N 1
ATOM 528 C CA . GLY A 1 70 ? 1.586 0.637 -19.295 1.00 94.31 70 GLY A CA 1
ATOM 529 C C . GLY A 1 70 ? 3.048 0.168 -19.259 1.00 94.31 70 GLY A C 1
ATOM 530 O O . GLY A 1 70 ? 3.339 -0.921 -18.758 1.00 94.31 70 GLY A O 1
ATOM 531 N N . PRO A 1 71 ? 4.001 0.991 -19.744 1.00 93.06 71 PRO A N 1
ATOM 532 C CA . PRO A 1 71 ? 5.424 0.640 -19.770 1.00 93.06 71 PRO A CA 1
ATOM 533 C C . PRO A 1 71 ? 6.026 0.298 -18.401 1.00 93.06 71 PRO A C 1
ATOM 535 O O . PRO A 1 71 ? 7.065 -0.359 -18.341 1.00 93.06 71 PRO A O 1
ATOM 538 N N . MET A 1 72 ? 5.405 0.744 -17.300 1.00 92.25 72 MET A N 1
ATOM 539 C CA . MET A 1 72 ? 5.858 0.376 -15.959 1.00 92.25 72 MET A CA 1
ATOM 540 C C . MET A 1 72 ? 5.719 -1.128 -15.727 1.00 92.25 72 MET A C 1
ATOM 542 O O . MET A 1 72 ? 6.688 -1.748 -15.299 1.00 92.25 72 MET A O 1
ATOM 546 N N . ALA A 1 73 ? 4.567 -1.719 -16.073 1.00 96.00 73 ALA A N 1
ATOM 547 C CA . ALA A 1 73 ? 4.328 -3.151 -15.897 1.00 96.00 73 ALA A CA 1
ATOM 548 C C . ALA A 1 73 ? 5.369 -4.002 -16.632 1.00 96.00 73 ALA A C 1
ATOM 550 O O . ALA A 1 73 ? 5.804 -5.023 -16.116 1.00 96.00 73 ALA A O 1
ATOM 551 N N . GLU A 1 74 ? 5.805 -3.574 -17.818 1.00 94.31 74 GLU A N 1
ATOM 552 C CA . GLU A 1 74 ? 6.835 -4.290 -18.575 1.00 94.31 74 GLU A CA 1
ATOM 553 C C . GLU A 1 74 ? 8.222 -4.139 -17.951 1.00 94.31 74 GLU A C 1
ATOM 555 O O . GLU A 1 74 ? 8.955 -5.119 -17.839 1.00 94.31 74 GLU A O 1
ATOM 560 N N . ARG A 1 75 ? 8.574 -2.928 -17.500 1.00 92.62 75 ARG A N 1
ATOM 561 C CA . ARG A 1 75 ? 9.876 -2.643 -16.878 1.00 92.62 75 ARG A CA 1
ATOM 562 C C . ARG A 1 75 ? 10.133 -3.521 -15.658 1.00 92.62 75 ARG A C 1
ATOM 564 O O . ARG A 1 75 ? 11.253 -3.994 -15.480 1.00 92.62 75 ARG A O 1
ATOM 571 N N . VAL A 1 76 ? 9.106 -3.712 -14.836 1.00 95.06 76 VAL A N 1
ATOM 572 C CA . VAL A 1 76 ? 9.191 -4.493 -13.598 1.00 95.06 76 VAL A CA 1
ATOM 573 C C . VAL A 1 76 ? 8.602 -5.891 -13.754 1.00 95.06 76 VAL A C 1
ATOM 575 O O . VAL A 1 76 ? 8.369 -6.540 -12.751 1.00 95.06 76 VAL A O 1
ATOM 578 N N . GLU A 1 77 ? 8.332 -6.365 -14.976 1.00 97.25 77 GLU A N 1
ATOM 579 C CA . GLU A 1 77 ? 7.696 -7.673 -15.239 1.00 97.25 77 GLU A CA 1
ATOM 580 C C . GLU A 1 77 ? 6.555 -7.983 -14.255 1.00 97.25 77 GLU A C 1
ATOM 582 O O . GLU A 1 77 ? 6.522 -9.034 -13.615 1.00 97.25 77 GLU A O 1
ATOM 587 N N . MET A 1 78 ? 5.662 -7.006 -14.087 1.00 98.31 78 MET A N 1
ATOM 588 C CA . MET A 1 78 ? 4.581 -7.052 -13.114 1.00 98.31 78 MET A CA 1
ATOM 589 C C . MET A 1 78 ? 3.684 -8.260 -13.390 1.00 98.31 78 MET A C 1
ATOM 591 O O . MET A 1 78 ? 3.265 -8.479 -14.529 1.00 98.31 78 MET A O 1
ATOM 595 N N . ALA A 1 79 ? 3.347 -9.011 -12.346 1.00 98.38 79 ALA A N 1
ATOM 596 C CA . ALA A 1 79 ? 2.363 -10.082 -12.415 1.00 98.38 79 ALA A CA 1
ATOM 597 C C . ALA A 1 79 ? 1.327 -9.900 -11.307 1.00 98.38 79 ALA A C 1
ATOM 599 O O . ALA A 1 79 ? 1.672 -9.760 -10.137 1.00 98.38 79 ALA A O 1
ATOM 600 N N . PHE A 1 80 ? 0.049 -9.882 -11.682 1.00 98.62 80 PHE A N 1
ATOM 601 C CA . PHE A 1 80 ? -1.043 -9.665 -10.740 1.00 98.62 80 PHE A CA 1
ATOM 602 C C . PHE A 1 80 ? -2.329 -10.334 -11.228 1.00 98.62 80 PHE A C 1
ATOM 604 O O . PHE A 1 80 ? -2.766 -10.109 -12.359 1.00 98.62 80 PHE A O 1
ATOM 611 N N . SER A 1 81 ? -2.919 -11.175 -10.380 1.00 98.12 81 SER A N 1
ATOM 612 C CA . SER A 1 81 ? -4.104 -11.988 -10.683 1.00 98.12 81 SER A CA 1
ATOM 613 C C . SER A 1 81 ? -5.287 -11.638 -9.779 1.00 98.12 81 SER A C 1
ATOM 615 O O . SER A 1 81 ? -5.097 -11.128 -8.682 1.00 98.12 81 SER A O 1
ATOM 617 N N . ASP A 1 82 ? -6.518 -11.969 -10.197 1.00 97.69 82 ASP A N 1
ATOM 618 C CA . ASP A 1 82 ? -7.739 -11.566 -9.468 1.00 97.69 82 ASP A CA 1
ATOM 619 C C . ASP A 1 82 ? -7.749 -12.020 -7.997 1.00 97.69 82 ASP A C 1
ATOM 621 O O . ASP A 1 82 ? -8.085 -11.237 -7.118 1.00 97.69 82 ASP A O 1
ATOM 625 N N . HIS A 1 83 ? -7.296 -13.241 -7.694 1.00 97.12 83 HIS A N 1
ATOM 626 C CA . HIS A 1 83 ? -7.255 -13.748 -6.314 1.00 97.12 83 HIS A CA 1
ATOM 627 C C . HIS A 1 83 ? -6.293 -12.982 -5.389 1.00 97.12 83 HIS A C 1
ATOM 629 O O . HIS A 1 83 ? -6.450 -13.060 -4.176 1.00 97.12 83 HIS A O 1
ATOM 635 N N . GLN A 1 84 ? -5.333 -12.238 -5.950 1.00 98.31 84 GLN A N 1
ATOM 636 C CA . GLN A 1 84 ? -4.340 -11.454 -5.209 1.00 98.31 84 GLN A CA 1
ATOM 637 C C . GLN A 1 84 ? -4.832 -10.034 -4.899 1.00 98.31 84 GLN A C 1
ATOM 639 O O . GLN A 1 84 ? -4.139 -9.257 -4.245 1.00 98.31 84 GLN A O 1
ATOM 644 N N . ARG A 1 85 ? -6.019 -9.646 -5.379 1.00 98.62 85 ARG A N 1
ATOM 645 C CA . ARG A 1 85 ? -6.573 -8.327 -5.075 1.00 98.62 85 ARG A CA 1
ATOM 646 C C . ARG A 1 85 ? -6.879 -8.203 -3.589 1.00 98.62 85 ARG A C 1
ATOM 648 O O . ARG A 1 85 ? -7.320 -9.160 -2.948 1.00 98.62 85 ARG A O 1
ATOM 655 N N . VAL A 1 86 ? -6.682 -7.008 -3.042 1.00 98.62 86 VAL A N 1
ATOM 656 C CA . VAL A 1 86 ? -6.891 -6.761 -1.612 1.00 98.62 86 VAL A CA 1
ATOM 657 C C . VAL A 1 86 ? -8.343 -7.025 -1.193 1.00 98.62 86 VAL A C 1
ATOM 659 O O . VAL A 1 86 ? -8.573 -7.693 -0.190 1.00 98.62 86 VAL A O 1
ATOM 662 N N . ASP A 1 87 ? -9.328 -6.638 -2.007 1.00 98.62 87 ASP A N 1
ATOM 663 C CA . ASP A 1 87 ? -10.750 -6.906 -1.760 1.00 98.62 87 ASP A CA 1
ATOM 664 C C . ASP A 1 87 ? -11.087 -8.406 -1.783 1.00 98.62 87 ASP A C 1
ATOM 666 O O . ASP A 1 87 ? -11.880 -8.881 -0.968 1.00 98.62 87 ASP A O 1
ATOM 670 N N . ARG A 1 88 ? -10.446 -9.186 -2.664 1.00 98.50 88 ARG A N 1
ATOM 671 C CA . ARG A 1 88 ? -10.600 -10.651 -2.707 1.00 98.50 88 ARG A CA 1
ATOM 672 C C . ARG A 1 88 ? -9.975 -11.335 -1.496 1.00 98.50 88 ARG A C 1
ATOM 674 O O . ARG A 1 88 ? -10.598 -12.230 -0.922 1.00 98.50 88 ARG A O 1
ATOM 681 N N . ASN A 1 89 ? -8.789 -10.895 -1.085 1.00 98.44 89 ASN A N 1
ATOM 682 C CA . ASN A 1 89 ? -8.134 -11.388 0.122 1.00 98.44 89 ASN A CA 1
ATOM 683 C C . ASN A 1 89 ? -8.989 -11.119 1.372 1.00 98.44 89 ASN A C 1
ATOM 685 O O . ASN A 1 89 ? -9.239 -12.048 2.141 1.00 98.44 89 ASN A O 1
ATOM 689 N N . LEU A 1 90 ? -9.501 -9.893 1.544 1.00 98.69 90 LEU A N 1
ATOM 690 C CA . LEU A 1 90 ? -10.412 -9.541 2.644 1.00 98.69 90 LEU A CA 1
ATOM 691 C C . LEU A 1 90 ? -11.656 -10.440 2.650 1.00 98.69 90 LEU A C 1
ATOM 693 O O . LEU A 1 90 ? -11.971 -11.053 3.674 1.00 98.69 90 LEU A O 1
ATOM 697 N N . ALA A 1 91 ? -12.300 -10.604 1.490 1.00 98.62 91 ALA A N 1
ATOM 698 C CA . ALA A 1 91 ? -13.487 -11.443 1.350 1.00 98.62 91 ALA A CA 1
ATOM 699 C C . ALA A 1 91 ? -13.217 -12.911 1.715 1.00 98.62 91 ALA A C 1
ATOM 701 O O . ALA A 1 91 ? -14.057 -13.550 2.350 1.00 98.62 91 ALA A O 1
ATOM 702 N N . SER A 1 92 ? -12.037 -13.444 1.377 1.00 98.25 92 SER A N 1
ATOM 703 C CA . SER A 1 92 ? -11.640 -14.816 1.732 1.00 98.25 92 SER A CA 1
ATOM 704 C C . SER A 1 92 ? -11.527 -15.044 3.246 1.00 98.25 92 SER A C 1
ATOM 706 O O . SER A 1 92 ? -11.701 -16.167 3.721 1.00 98.25 92 SER A O 1
ATOM 708 N N . LEU A 1 93 ? -11.288 -13.972 4.006 1.00 98.25 93 LEU A N 1
ATOM 709 C CA . LEU A 1 93 ? -11.230 -13.965 5.467 1.00 98.25 93 LEU A CA 1
ATOM 710 C C . LEU A 1 93 ? -12.580 -13.610 6.116 1.00 98.25 93 LEU A C 1
ATOM 712 O O . LEU A 1 93 ? -12.683 -13.605 7.343 1.00 98.25 93 LEU A O 1
ATOM 716 N N . GLY A 1 94 ? -13.615 -13.346 5.312 1.00 98.38 94 GLY A N 1
ATOM 717 C CA . GLY A 1 94 ? -14.949 -12.970 5.778 1.00 98.38 94 GLY A CA 1
ATOM 718 C C . GLY A 1 94 ? -15.127 -11.480 6.077 1.00 98.38 94 GLY A C 1
ATOM 719 O O . GLY A 1 94 ? -16.079 -11.136 6.772 1.00 98.38 94 GLY A O 1
ATOM 720 N N . PHE A 1 95 ? -14.243 -10.614 5.568 1.00 98.56 95 PHE A N 1
ATOM 721 C CA . PHE A 1 95 ? -14.348 -9.157 5.683 1.00 98.56 95 PHE A CA 1
ATOM 722 C C . PHE A 1 95 ? -14.685 -8.513 4.336 1.00 98.56 95 PHE A C 1
ATOM 724 O O . PHE A 1 95 ? -14.298 -9.000 3.275 1.00 98.56 95 PHE A O 1
ATOM 731 N N . SER A 1 96 ? -15.376 -7.386 4.377 1.00 98.25 96 SER A N 1
ATOM 732 C CA . SER A 1 96 ? -15.542 -6.463 3.257 1.00 98.25 96 SER A CA 1
ATOM 733 C C . SER A 1 96 ? -14.554 -5.297 3.365 1.00 98.25 96 SER A C 1
ATOM 735 O O . SER A 1 96 ? -13.894 -5.113 4.389 1.00 98.25 96 SER A O 1
ATOM 737 N N . THR A 1 97 ? -14.443 -4.487 2.312 1.00 98.25 97 THR A N 1
ATOM 738 C CA . THR A 1 97 ? -13.646 -3.249 2.345 1.00 98.25 97 THR A CA 1
ATOM 739 C C . THR A 1 97 ? -14.201 -2.238 3.351 1.00 98.25 97 THR A C 1
ATOM 741 O O . THR A 1 97 ? -13.420 -1.536 3.983 1.00 98.25 97 THR A O 1
ATOM 744 N N . ASP A 1 98 ? -15.520 -2.226 3.564 1.00 98.00 98 ASP A N 1
ATOM 745 C CA . ASP A 1 98 ? -16.204 -1.324 4.502 1.00 98.00 98 ASP A CA 1
ATOM 746 C C . ASP A 1 98 ? -15.957 -1.697 5.978 1.00 98.00 98 ASP A C 1
ATOM 748 O O . ASP A 1 98 ? -16.148 -0.872 6.870 1.00 98.00 98 ASP A O 1
ATOM 752 N N . ASP A 1 99 ? -15.504 -2.926 6.256 1.00 98.38 99 ASP A N 1
ATOM 753 C CA . ASP A 1 99 ? -15.114 -3.343 7.609 1.00 98.38 99 ASP A CA 1
ATOM 754 C C . ASP A 1 99 ? -13.749 -2.769 8.026 1.00 98.38 99 ASP A C 1
ATOM 756 O O . ASP A 1 99 ? -13.425 -2.741 9.219 1.00 98.38 99 ASP A O 1
ATOM 760 N N . VAL A 1 100 ? -12.928 -2.331 7.062 1.00 98.81 100 VAL A N 1
ATOM 761 C CA . VAL A 1 100 ? -11.622 -1.716 7.322 1.00 98.81 100 VAL A CA 1
ATOM 762 C C . VAL A 1 100 ? -11.837 -0.310 7.863 1.00 98.81 100 VAL A C 1
ATOM 764 O O . VAL A 1 100 ? -12.319 0.578 7.171 1.00 98.81 100 VAL A O 1
ATOM 767 N N . THR A 1 101 ? -11.443 -0.090 9.116 1.00 98.75 101 THR A N 1
ATOM 768 C CA . THR A 1 101 ? -11.637 1.200 9.791 1.00 98.75 101 THR A CA 1
ATOM 769 C C . THR A 1 101 ? -10.401 2.092 9.742 1.00 98.75 101 THR A C 1
ATOM 771 O O . THR A 1 101 ? -10.511 3.304 9.927 1.00 98.75 101 THR A O 1
ATOM 774 N N . HIS A 1 102 ? -9.222 1.508 9.513 1.00 98.88 102 HIS A N 1
ATOM 775 C CA . HIS A 1 102 ? -7.955 2.230 9.425 1.00 98.88 102 HIS A CA 1
ATOM 776 C C . HIS A 1 102 ? -7.133 1.661 8.265 1.00 98.88 102 HIS A C 1
ATOM 778 O O . HIS A 1 102 ? -6.973 0.446 8.158 1.00 98.88 102 HIS A O 1
ATOM 784 N N . VAL A 1 103 ? -6.567 2.532 7.437 1.00 98.88 103 VAL A N 1
ATOM 785 C CA . VAL A 1 103 ? -5.537 2.184 6.455 1.00 98.88 103 VAL A CA 1
ATOM 786 C C . VAL A 1 103 ? -4.247 2.866 6.876 1.00 98.88 103 VAL A C 1
ATOM 788 O O . VAL A 1 103 ? -4.246 4.051 7.194 1.00 98.88 103 VAL A O 1
ATOM 791 N N . VAL A 1 104 ? -3.147 2.127 6.882 1.00 98.75 104 VAL A N 1
ATOM 792 C CA . VAL A 1 104 ? -1.801 2.648 7.120 1.00 98.75 104 VAL A CA 1
ATOM 793 C C . VAL A 1 104 ? -1.024 2.474 5.827 1.00 98.75 104 VAL A C 1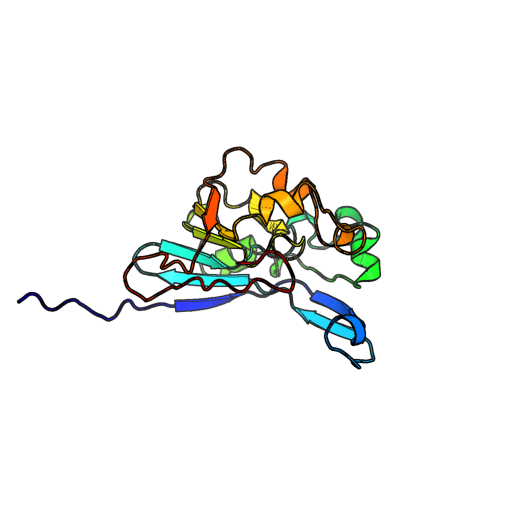
ATOM 795 O O . VAL A 1 104 ? -0.807 1.344 5.404 1.00 98.75 104 VAL A O 1
ATOM 798 N N . LEU A 1 105 ? -0.626 3.572 5.194 1.00 98.31 105 LEU A N 1
ATOM 799 C CA . LEU A 1 105 ? 0.212 3.542 3.997 1.00 98.31 105 LEU A CA 1
ATOM 800 C C . LEU A 1 105 ? 1.672 3.687 4.406 1.00 98.31 105 LEU A C 1
ATOM 802 O O . LEU A 1 105 ? 2.060 4.758 4.862 1.00 98.31 105 LEU A O 1
ATOM 806 N N . SER A 1 106 ? 2.486 2.651 4.214 1.00 97.62 106 SER A N 1
ATOM 807 C CA . SER A 1 106 ? 3.929 2.713 4.477 1.00 97.62 106 SER A CA 1
ATOM 808 C C . SER A 1 106 ? 4.586 3.887 3.743 1.00 97.62 106 SER A C 1
ATOM 810 O O . SER A 1 106 ? 5.397 4.614 4.315 1.00 97.62 106 SER A O 1
ATOM 812 N N . HIS A 1 107 ? 4.192 4.082 2.485 1.00 96.69 107 HIS A N 1
ATOM 813 C CA . HIS A 1 107 ? 4.516 5.214 1.628 1.00 96.69 107 HIS A CA 1
ATOM 814 C C . HIS A 1 107 ? 3.584 5.229 0.406 1.00 96.69 107 HIS A C 1
ATOM 816 O O . HIS A 1 107 ? 2.771 4.324 0.213 1.00 96.69 107 HIS A O 1
ATOM 822 N N . CYS A 1 108 ? 3.701 6.254 -0.435 1.00 96.25 108 CYS A N 1
ATOM 823 C CA . CYS A 1 108 ? 2.768 6.507 -1.533 1.00 96.25 108 CYS A CA 1
ATOM 824 C C . CYS A 1 108 ? 3.188 5.951 -2.911 1.00 96.25 108 CYS A C 1
ATOM 826 O O . CYS A 1 108 ? 2.757 6.482 -3.937 1.00 96.25 108 CYS A O 1
ATOM 828 N N . HIS A 1 109 ? 4.029 4.915 -2.981 1.00 96.38 109 HIS A N 1
ATOM 829 C CA . HIS A 1 109 ? 4.323 4.276 -4.269 1.00 96.38 109 HIS A CA 1
ATOM 830 C C . HIS A 1 109 ? 3.136 3.455 -4.808 1.00 96.38 109 HIS A C 1
ATOM 832 O O . HIS A 1 10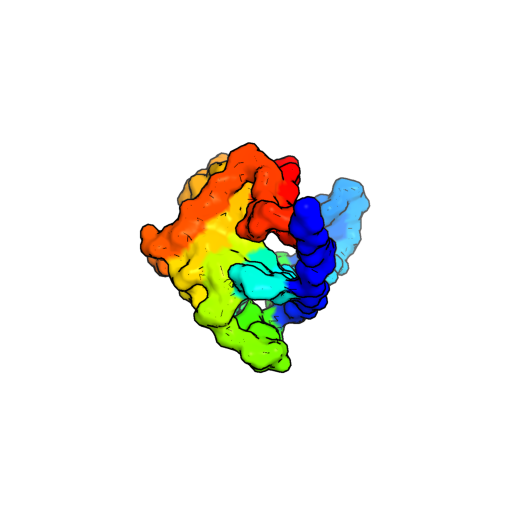9 ? 2.294 2.975 -4.051 1.00 96.38 109 HIS A O 1
ATOM 838 N N . TYR A 1 110 ? 3.089 3.276 -6.134 1.00 96.25 110 TYR A N 1
ATOM 839 C CA . TYR A 1 110 ? 1.961 2.673 -6.867 1.00 96.25 110 TYR A CA 1
ATOM 840 C C . TYR A 1 110 ? 1.614 1.235 -6.451 1.00 96.25 110 TYR A C 1
ATOM 842 O O . TYR A 1 110 ? 0.516 0.751 -6.729 1.00 96.25 110 TYR A O 1
ATOM 850 N N . ASP A 1 111 ? 2.573 0.524 -5.866 1.00 97.44 111 ASP A N 1
ATOM 851 C CA . ASP A 1 111 ? 2.449 -0.836 -5.356 1.00 97.44 111 ASP A CA 1
ATOM 852 C C . ASP A 1 111 ? 1.942 -0.888 -3.908 1.00 97.44 111 ASP A C 1
ATOM 854 O O . ASP A 1 111 ? 1.604 -1.958 -3.413 1.00 97.44 111 ASP A O 1
ATOM 858 N N . HIS A 1 112 ? 1.773 0.269 -3.269 1.00 98.31 112 HIS A N 1
ATOM 859 C CA . HIS A 1 112 ? 1.206 0.419 -1.929 1.00 98.31 112 HIS A CA 1
ATOM 860 C C . HIS A 1 112 ? -0.149 1.146 -1.945 1.00 98.31 112 HIS A C 1
ATOM 862 O O . HIS A 1 112 ? -0.966 0.944 -1.043 1.00 98.31 112 HIS A O 1
ATOM 868 N N . THR A 1 113 ? -0.426 1.956 -2.973 1.00 97.94 113 THR A N 1
ATOM 869 C CA . THR A 1 113 ? -1.617 2.824 -3.068 1.00 97.94 113 THR A CA 1
ATOM 870 C C . THR A 1 113 ? -2.665 2.387 -4.082 1.00 97.94 113 THR A C 1
ATOM 872 O O . THR A 1 113 ? -3.717 3.016 -4.176 1.00 97.94 113 THR A O 1
ATOM 875 N N . GLY A 1 114 ? -2.425 1.329 -4.854 1.00 97.94 114 GLY A N 1
ATOM 876 C CA . GLY A 1 114 ? -3.285 0.979 -5.980 1.00 97.94 114 GLY A CA 1
ATOM 877 C C . GLY A 1 114 ? -4.730 0.652 -5.580 1.00 97.94 114 GLY A C 1
ATOM 878 O O . GLY A 1 114 ? -5.666 0.992 -6.305 1.00 97.94 114 GLY A O 1
ATOM 879 N N . GLY A 1 115 ? -4.931 0.023 -4.420 1.00 97.94 115 GLY A N 1
ATOM 880 C CA . GLY A 1 115 ? -6.254 -0.305 -3.880 1.00 97.94 115 GLY A CA 1
ATOM 881 C C . GLY A 1 115 ? -6.894 0.791 -3.025 1.00 97.94 115 GLY A C 1
ATOM 882 O O . GLY A 1 115 ? -7.989 0.580 -2.510 1.00 97.94 115 GLY A O 1
ATOM 883 N N . LEU A 1 116 ? -6.241 1.944 -2.848 1.00 98.19 116 LEU A N 1
ATOM 884 C CA . LEU A 1 116 ? -6.636 2.976 -1.884 1.00 98.19 116 LEU A CA 1
ATOM 885 C C . LEU A 1 116 ? -8.089 3.438 -2.048 1.00 98.19 116 LEU A C 1
ATOM 887 O O . LEU A 1 116 ? -8.800 3.585 -1.056 1.00 98.19 116 LEU A O 1
ATOM 891 N N . HIS A 1 117 ? -8.548 3.597 -3.289 1.00 97.69 117 HIS A N 1
ATOM 892 C CA . HIS A 1 117 ? -9.896 4.070 -3.616 1.00 97.69 117 HIS A CA 1
ATOM 893 C C . HIS A 1 117 ? -11.034 3.193 -3.044 1.00 97.69 117 HIS A C 1
ATOM 895 O O . HIS A 1 117 ? -12.172 3.650 -2.948 1.00 97.69 117 HIS A O 1
ATOM 901 N N . LEU A 1 118 ? -10.745 1.950 -2.638 1.00 98.19 118 LEU A N 1
ATOM 902 C CA . LEU A 1 118 ? -11.715 1.037 -2.028 1.00 98.19 118 LEU A CA 1
ATOM 903 C C . LEU A 1 118 ? -12.067 1.384 -0.569 1.00 98.19 118 LEU A C 1
ATOM 905 O O . LEU A 1 118 ? -13.061 0.877 -0.056 1.00 98.19 118 LEU A O 1
ATOM 909 N N . PHE A 1 119 ? -11.268 2.215 0.109 1.00 98.31 119 PHE A N 1
ATOM 910 C CA . PHE A 1 119 ? -11.315 2.394 1.569 1.00 98.31 119 PHE A CA 1
ATOM 911 C C . PHE A 1 119 ? -11.736 3.806 2.001 1.00 98.31 119 PHE A C 1
ATOM 913 O O . PHE A 1 119 ? -11.197 4.359 2.956 1.00 98.31 119 PHE A O 1
ATOM 920 N N . LYS A 1 120 ? -12.717 4.396 1.311 1.00 96.31 120 LYS A N 1
ATOM 921 C CA . LYS A 1 120 ? -13.186 5.779 1.541 1.00 96.31 120 LYS A CA 1
ATOM 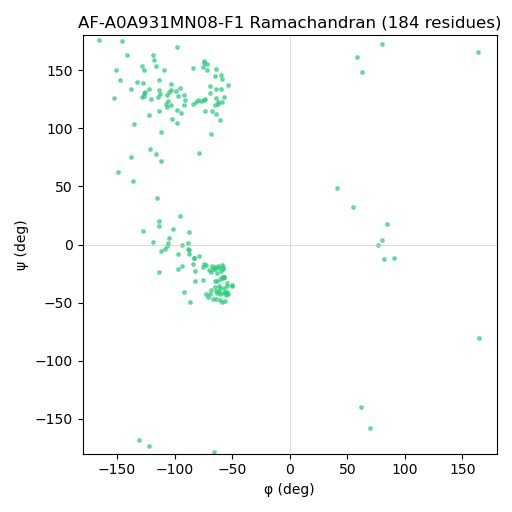922 C C . LYS A 1 120 ? -13.689 6.086 2.958 1.00 96.31 120 LYS A C 1
ATOM 924 O O . LYS A 1 120 ? -13.611 7.226 3.396 1.00 96.31 120 LYS A O 1
ATOM 929 N N . GLU A 1 121 ? -14.212 5.083 3.666 1.00 96.56 121 GLU A N 1
ATOM 930 C CA . GLU A 1 121 ? -14.746 5.244 5.028 1.00 96.56 121 GLU A CA 1
ATOM 931 C C . GLU A 1 121 ? -13.664 5.077 6.113 1.00 96.56 121 GLU A C 1
ATOM 933 O O . GLU A 1 121 ? -13.922 5.309 7.296 1.00 96.56 121 GLU A O 1
ATOM 938 N N . ALA A 1 122 ? -12.456 4.646 5.734 1.00 98.62 122 ALA A N 1
ATOM 939 C CA . ALA A 1 122 ? -11.365 4.404 6.665 1.00 98.62 122 ALA A CA 1
ATOM 940 C C . ALA A 1 122 ? -10.592 5.690 6.976 1.00 98.62 122 ALA A C 1
ATOM 942 O O . ALA A 1 122 ? -10.433 6.580 6.140 1.00 98.62 122 ALA A O 1
ATOM 943 N N . LYS A 1 123 ? -10.008 5.738 8.175 1.00 98.75 123 LYS A N 1
ATOM 944 C CA . LYS A 1 123 ? -8.970 6.721 8.499 1.00 98.75 123 LYS A CA 1
ATOM 945 C C . LYS A 1 123 ? -7.674 6.337 7.808 1.00 98.75 123 LYS A C 1
ATOM 947 O O . LYS A 1 123 ? -7.191 5.224 8.022 1.00 98.75 123 LYS A O 1
ATOM 952 N N . ILE A 1 124 ? -7.094 7.242 7.031 1.00 98.44 124 ILE A N 1
ATOM 953 C CA . ILE A 1 124 ? -5.871 6.977 6.274 1.00 98.44 124 ILE A CA 1
ATOM 954 C C . ILE A 1 124 ? -4.676 7.606 6.983 1.00 98.44 124 ILE A C 1
ATOM 956 O O . ILE A 1 124 ? -4.503 8.822 6.973 1.00 98.44 124 ILE A O 1
ATOM 960 N N . PHE A 1 125 ? -3.834 6.776 7.584 1.00 98.38 125 PHE A N 1
ATOM 961 C CA . PHE A 1 125 ? -2.584 7.187 8.209 1.00 98.38 125 PHE A CA 1
ATOM 962 C C . PHE A 1 125 ? -1.452 7.090 7.200 1.00 98.38 125 PHE A C 1
ATOM 964 O O . PHE A 1 125 ? -1.263 6.058 6.556 1.00 98.38 125 PHE A O 1
ATOM 971 N N . VAL A 1 126 ? -0.691 8.169 7.074 1.00 97.50 126 VAL A N 1
ATOM 972 C CA . VAL A 1 126 ? 0.439 8.271 6.149 1.00 97.50 126 VAL A CA 1
ATOM 973 C C . VAL A 1 126 ? 1.468 9.231 6.729 1.00 97.50 126 VAL A C 1
ATOM 975 O O . VAL A 1 126 ? 1.111 10.146 7.466 1.00 97.50 126 VAL A O 1
ATOM 978 N N . GLY A 1 127 ? 2.746 9.043 6.426 1.00 96.44 127 GLY A N 1
ATOM 979 C CA . GLY A 1 127 ? 3.796 9.944 6.880 1.00 96.44 127 GLY A CA 1
ATOM 980 C C . GLY A 1 127 ? 3.587 11.377 6.399 1.00 96.44 127 GLY A C 1
ATOM 981 O O . GLY A 1 127 ? 3.144 11.618 5.272 1.00 96.44 127 GLY A O 1
ATOM 982 N N . GLU A 1 128 ? 3.913 12.358 7.240 1.00 94.69 128 GLU A N 1
ATOM 983 C CA . GLU A 1 128 ? 3.840 13.758 6.832 1.00 94.69 128 GLU A CA 1
ATOM 984 C C . GLU A 1 128 ? 4.705 14.019 5.583 1.00 94.69 128 GLU A C 1
ATOM 986 O O . GLU A 1 128 ? 5.904 13.736 5.545 1.00 94.69 128 GLU A O 1
ATOM 991 N N . GLY A 1 129 ? 4.086 14.606 4.555 1.00 91.06 129 GLY A N 1
ATOM 992 C CA . GLY A 1 129 ? 4.746 14.983 3.305 1.00 91.06 129 GLY A CA 1
ATOM 993 C C . GLY A 1 129 ? 4.743 13.910 2.213 1.00 91.06 129 GLY A C 1
ATOM 994 O O . GLY A 1 129 ? 5.012 14.259 1.067 1.00 91.06 129 GLY A O 1
ATOM 995 N N . GLU A 1 130 ? 4.372 12.663 2.515 1.00 93.19 130 GLU A N 1
ATOM 996 C CA . GLU A 1 130 ? 4.238 11.582 1.521 1.00 93.19 130 GLU A CA 1
ATOM 997 C C . GLU A 1 130 ? 3.231 11.930 0.425 1.00 93.19 130 GLU A C 1
ATOM 999 O O . GLU A 1 130 ? 3.539 11.862 -0.761 1.00 93.19 130 GLU A O 1
ATOM 1004 N N . MET A 1 131 ? 2.038 12.389 0.813 1.00 91.31 131 MET A N 1
ATOM 1005 C CA . MET A 1 131 ? 1.009 12.796 -0.147 1.00 91.31 131 MET A CA 1
ATOM 1006 C C . MET A 1 131 ? 1.481 13.956 -1.034 1.00 91.31 131 MET A C 1
ATOM 1008 O O . MET A 1 131 ? 1.272 13.955 -2.245 1.00 91.31 131 MET A O 1
ATOM 1012 N N . ALA A 1 132 ? 2.157 14.946 -0.446 1.00 91.00 132 ALA A N 1
ATOM 1013 C CA . ALA A 1 132 ? 2.682 16.079 -1.200 1.00 91.00 132 ALA A CA 1
ATOM 1014 C C . ALA A 1 132 ? 3.748 15.636 -2.215 1.00 91.00 132 ALA A C 1
ATOM 1016 O O . ALA A 1 132 ? 3.761 16.123 -3.345 1.00 91.00 132 ALA A O 1
ATOM 1017 N N . GLU A 1 133 ? 4.616 14.695 -1.835 1.00 90.75 133 GLU A N 1
ATOM 1018 C CA . GLU A 1 133 ? 5.618 14.129 -2.734 1.00 90.75 133 GLU A CA 1
ATOM 1019 C C . GLU A 1 133 ? 4.994 13.270 -3.835 1.00 90.75 133 GLU A C 1
ATOM 1021 O O . GLU A 1 133 ? 5.402 13.388 -4.987 1.00 90.75 133 GLU A O 1
ATOM 1026 N N . ALA A 1 134 ? 3.967 12.482 -3.522 1.00 91.69 134 ALA A N 1
ATOM 1027 C CA . ALA A 1 134 ? 3.260 11.678 -4.510 1.00 91.69 134 ALA A CA 1
ATOM 1028 C C . ALA A 1 134 ? 2.568 12.538 -5.573 1.00 91.69 134 ALA A C 1
ATOM 1030 O O . ALA A 1 134 ? 2.651 12.237 -6.765 1.00 91.69 134 ALA A O 1
ATOM 1031 N N . LEU A 1 135 ? 1.934 13.639 -5.152 1.00 90.50 135 LEU A N 1
ATOM 1032 C CA . LEU A 1 135 ? 1.239 14.577 -6.038 1.00 90.50 135 LEU A CA 1
ATOM 1033 C C . LEU A 1 135 ? 2.199 15.474 -6.834 1.00 90.50 135 LEU A C 1
ATOM 1035 O O . LEU A 1 135 ? 1.896 15.862 -7.966 1.00 90.50 135 LEU A O 1
ATOM 1039 N N . ALA A 1 136 ? 3.364 15.792 -6.269 1.00 89.12 136 ALA A N 1
ATOM 1040 C CA . ALA A 1 136 ? 4.389 16.608 -6.910 1.00 89.12 136 ALA A CA 1
ATOM 1041 C C . ALA A 1 136 ? 5.804 16.039 -6.673 1.00 89.12 136 ALA A C 1
ATOM 1043 O O . ALA A 1 136 ? 6.581 16.610 -5.900 1.00 89.12 136 ALA A O 1
ATOM 1044 N N . PRO A 1 137 ? 6.187 14.946 -7.367 1.00 84.25 137 PRO A N 1
ATOM 1045 C CA . PRO A 1 137 ? 7.487 14.322 -7.155 1.00 84.25 137 PRO A CA 1
ATOM 1046 C C . PRO A 1 137 ? 8.620 15.259 -7.578 1.00 84.25 137 PRO A C 1
ATOM 1048 O O . PRO A 1 137 ? 8.737 15.636 -8.748 1.00 84.25 137 PRO A O 1
ATOM 1051 N N . ASN A 1 138 ? 9.496 15.600 -6.632 1.00 78.00 138 ASN A N 1
ATOM 1052 C CA . ASN A 1 138 ? 10.602 16.541 -6.855 1.00 78.00 138 ASN A CA 1
ATOM 1053 C C . ASN A 1 138 ? 11.799 15.917 -7.594 1.00 78.00 138 ASN A C 1
ATOM 1055 O O . ASN A 1 138 ? 12.716 16.625 -8.006 1.00 78.00 138 ASN A O 1
ATOM 1059 N N . SER A 1 139 ? 11.799 14.593 -7.770 1.00 77.31 139 SER A N 1
ATOM 1060 C CA . SER A 1 139 ? 12.866 13.842 -8.428 1.00 77.31 139 SER A CA 1
ATOM 1061 C C . SER A 1 139 ? 12.328 13.086 -9.644 1.00 77.31 139 SER A C 1
ATOM 1063 O O . SER A 1 139 ? 11.420 12.263 -9.495 1.00 77.31 139 SER A O 1
ATOM 1065 N N . PRO A 1 140 ? 12.915 13.270 -10.842 1.00 71.62 140 PRO A N 1
ATOM 1066 C CA . PRO A 1 140 ? 12.600 12.447 -12.008 1.00 71.62 140 PRO A CA 1
ATOM 1067 C C . PRO A 1 140 ? 12.820 10.947 -11.771 1.00 71.62 140 PRO A C 1
ATOM 1069 O O . PRO A 1 140 ? 12.139 10.139 -12.396 1.00 71.62 140 PRO A O 1
ATOM 1072 N N . PHE A 1 141 ? 13.740 10.585 -10.867 1.00 69.75 141 PHE A N 1
ATOM 1073 C CA . PHE A 1 141 ? 14.026 9.195 -10.509 1.00 69.75 141 PHE A CA 1
ATOM 1074 C C . PHE A 1 141 ? 12.837 8.542 -9.789 1.00 69.75 141 PHE A C 1
ATOM 1076 O O . PHE A 1 141 ? 12.407 7.463 -10.182 1.00 69.75 141 PHE A O 1
ATOM 1083 N N . TYR A 1 142 ? 12.249 9.231 -8.805 1.00 75.69 142 TYR A N 1
ATOM 1084 C CA . TYR A 1 142 ? 11.113 8.711 -8.032 1.00 75.69 142 TYR A CA 1
ATOM 1085 C C . TYR A 1 142 ? 9.760 8.938 -8.709 1.00 75.69 142 TYR A C 1
ATOM 1087 O O . TYR A 1 142 ? 8.792 8.262 -8.388 1.00 75.69 142 TYR A O 1
ATOM 1095 N N . ARG A 1 143 ? 9.674 9.838 -9.699 1.00 83.44 143 ARG A N 1
ATOM 1096 C CA . ARG A 1 143 ? 8.416 10.145 -10.401 1.00 83.44 143 ARG A CA 1
ATOM 1097 C C . ARG A 1 143 ? 7.735 8.915 -10.999 1.00 83.44 143 ARG A C 1
ATOM 1099 O O . ARG A 1 143 ? 6.514 8.881 -11.063 1.00 83.44 143 ARG A O 1
ATOM 1106 N N . GLY A 1 144 ? 8.511 7.930 -11.454 1.00 86.12 144 GLY A N 1
ATOM 1107 C CA . GLY A 1 144 ? 7.966 6.678 -11.981 1.00 86.12 144 GLY A CA 1
ATOM 1108 C C . GLY A 1 144 ? 7.305 5.802 -10.915 1.00 86.12 144 GLY A C 1
ATOM 1109 O O . GLY A 1 144 ? 6.447 5.000 -11.254 1.00 86.12 144 GLY A O 1
ATOM 1110 N N . SER A 1 145 ? 7.677 5.962 -9.649 1.00 90.81 145 SER A N 1
ATOM 1111 C CA . SER A 1 145 ? 7.165 5.159 -8.541 1.00 90.81 145 SER A CA 1
ATOM 1112 C C . SER A 1 145 ? 5.826 5.667 -8.000 1.00 90.81 145 SER A C 1
ATOM 1114 O O . SER A 1 145 ? 5.158 4.941 -7.277 1.00 90.81 145 SER A O 1
ATOM 1116 N N . TYR A 1 146 ? 5.391 6.869 -8.388 1.00 93.62 146 TYR A N 1
ATOM 1117 C CA . TYR A 1 146 ? 4.105 7.444 -7.992 1.00 93.62 146 TYR A CA 1
ATOM 1118 C C . TYR A 1 146 ? 3.100 7.389 -9.147 1.00 93.62 146 TYR A C 1
ATOM 1120 O O . TYR A 1 146 ? 3.390 7.825 -10.266 1.00 93.62 146 TYR A O 1
ATOM 1128 N N . ARG A 1 147 ? 1.881 6.910 -8.877 1.00 93.56 147 ARG A N 1
ATOM 1129 C CA . ARG A 1 147 ? 0.775 6.916 -9.842 1.00 93.56 147 ARG A CA 1
ATOM 1130 C C . ARG A 1 147 ? -0.300 7.896 -9.383 1.00 93.56 147 ARG A C 1
ATOM 1132 O O . ARG A 1 147 ? -1.171 7.543 -8.608 1.00 93.56 147 ARG A O 1
ATOM 1139 N N . LEU A 1 148 ? -0.277 9.118 -9.924 1.00 92.75 148 LEU A N 1
ATOM 1140 C CA . LEU A 1 148 ? -1.220 10.193 -9.553 1.00 92.75 148 LEU A CA 1
ATOM 1141 C C . LEU A 1 148 ? -2.695 9.766 -9.585 1.00 92.75 148 LEU A C 1
ATOM 1143 O O . LEU A 1 148 ? -3.471 10.175 -8.731 1.00 92.75 148 LEU A O 1
ATOM 1147 N N . ARG A 1 149 ? -3.052 8.900 -10.539 1.00 93.19 149 ARG A N 1
ATOM 1148 C CA . ARG A 1 149 ? -4.411 8.367 -10.696 1.00 93.19 149 ARG A CA 1
ATOM 1149 C C . ARG A 1 149 ? -4.907 7.548 -9.501 1.00 93.19 149 ARG A C 1
ATOM 1151 O O . ARG A 1 149 ? -6.110 7.356 -9.388 1.00 93.19 149 ARG A O 1
ATOM 1158 N N . ASP A 1 150 ? -4.020 7.061 -8.634 1.00 95.44 150 ASP A N 1
ATOM 1159 C CA . ASP A 1 150 ? -4.410 6.355 -7.403 1.00 95.44 150 ASP A CA 1
ATOM 1160 C C . ASP A 1 150 ? -5.094 7.306 -6.399 1.00 95.44 150 ASP A C 1
ATOM 1162 O O . ASP A 1 150 ? -5.822 6.855 -5.520 1.00 95.44 150 ASP A O 1
ATOM 1166 N N . PHE A 1 151 ? -4.915 8.624 -6.566 1.00 95.25 151 PHE A N 1
ATOM 1167 C CA . PHE A 1 151 ? -5.445 9.668 -5.683 1.00 95.25 151 PHE A CA 1
ATOM 1168 C C . PHE A 1 151 ? -6.620 10.458 -6.287 1.00 95.25 151 PHE A C 1
ATOM 1170 O O . PHE A 1 151 ? -7.184 11.328 -5.623 1.00 95.25 151 PHE A O 1
ATOM 1177 N N . ASP A 1 152 ? -7.031 10.170 -7.531 1.00 93.31 152 ASP A N 1
ATOM 1178 C CA . ASP A 1 152 ? -8.087 10.926 -8.235 1.00 93.31 152 ASP A CA 1
ATOM 1179 C C . ASP A 1 152 ? -9.430 10.918 -7.473 1.00 93.31 152 ASP A C 1
ATOM 1181 O O . ASP A 1 152 ? -10.226 11.849 -7.593 1.00 93.31 152 ASP A O 1
ATOM 1185 N N . GLN A 1 153 ? -9.683 9.869 -6.684 1.00 90.69 153 GLN A N 1
ATOM 1186 C CA . GLN A 1 153 ? -10.935 9.640 -5.953 1.00 90.69 153 GLN A CA 1
ATOM 1187 C C . GLN A 1 153 ? -10.771 9.723 -4.430 1.00 90.69 153 GLN A C 1
ATOM 1189 O O . GLN A 1 153 ? -11.605 9.195 -3.705 1.00 90.69 153 GLN A O 1
ATOM 1194 N N . THR A 1 154 ? -9.706 10.364 -3.937 1.00 94.38 154 THR A N 1
ATOM 1195 C CA . THR A 1 154 ? -9.381 10.379 -2.498 1.00 94.38 154 THR A CA 1
ATOM 1196 C C . THR A 1 154 ? -9.512 11.761 -1.856 1.00 94.38 154 THR A C 1
ATOM 1198 O O . THR A 1 154 ? -8.946 12.009 -0.790 1.00 94.38 154 THR A O 1
ATOM 1201 N N . GLY A 1 155 ? -10.191 12.699 -2.526 1.00 92.88 155 GLY A N 1
ATOM 1202 C CA . GLY A 1 155 ? -10.292 14.099 -2.097 1.00 92.88 155 GLY A CA 1
ATOM 1203 C C . GLY A 1 155 ? -11.146 14.321 -0.845 1.00 92.88 155 GLY A C 1
ATOM 1204 O O . GLY A 1 155 ? -10.972 15.329 -0.165 1.00 92.88 155 GLY A O 1
ATOM 1205 N N . ASP A 1 156 ? -12.047 13.390 -0.540 1.00 95.19 156 ASP A N 1
ATOM 1206 C CA . ASP A 1 156 ? -12.943 13.387 0.619 1.00 95.19 156 ASP A CA 1
ATOM 1207 C C . ASP A 1 156 ? -12.522 12.395 1.718 1.00 95.19 156 ASP A C 1
ATOM 1209 O O . ASP A 1 156 ? -13.231 12.245 2.711 1.00 95.19 156 ASP A O 1
ATOM 1213 N N . PHE A 1 157 ? -11.366 11.740 1.571 1.00 97.50 157 PHE A N 1
ATOM 1214 C CA . PHE A 1 157 ? -10.876 10.753 2.537 1.00 97.50 157 PHE A CA 1
ATOM 1215 C C . PHE A 1 157 ? -10.401 11.423 3.838 1.00 97.50 157 PHE A C 1
ATOM 1217 O O . PHE A 1 157 ? -9.872 12.539 3.829 1.00 97.50 157 PHE A O 1
ATOM 1224 N N . ASP A 1 158 ? -10.523 10.707 4.961 1.00 97.94 158 ASP A N 1
ATOM 1225 C CA . ASP A 1 158 ? -10.024 11.135 6.276 1.00 97.94 158 ASP A CA 1
ATOM 1226 C C . ASP A 1 158 ? -8.503 10.910 6.379 1.00 97.94 158 ASP A C 1
ATOM 1228 O O . ASP A 1 158 ? -8.013 9.923 6.938 1.00 97.94 158 ASP A O 1
ATOM 1232 N N . TRP A 1 159 ? -7.740 11.824 5.778 1.00 97.38 159 TRP A N 1
ATOM 1233 C CA . TRP A 1 159 ? -6.279 11.824 5.814 1.00 97.38 159 TRP A CA 1
ATOM 1234 C C . TRP A 1 159 ? -5.747 12.271 7.178 1.00 97.38 159 TRP A C 1
ATOM 1236 O O . TRP A 1 159 ? -6.002 13.384 7.635 1.00 97.38 159 TRP A O 1
ATOM 1246 N N . ASN A 1 160 ? -4.915 11.427 7.783 1.00 97.56 160 ASN A N 1
ATOM 1247 C CA . ASN A 1 160 ? -4.285 11.623 9.085 1.00 97.56 160 ASN A CA 1
ATOM 1248 C C . ASN A 1 160 ? -2.747 11.577 8.934 1.00 97.56 160 ASN A C 1
ATOM 1250 O O . ASN A 1 160 ? -2.137 10.527 9.158 1.00 97.56 160 ASN A O 1
ATOM 1254 N N . PRO A 1 161 ? -2.097 12.688 8.523 1.00 96.38 161 PRO A N 1
ATOM 1255 C CA . PRO A 1 161 ? -0.645 12.748 8.382 1.00 96.38 161 PRO A CA 1
ATOM 1256 C C . PRO A 1 161 ? 0.070 12.571 9.726 1.00 96.38 161 PRO A C 1
ATOM 1258 O O . PRO A 1 161 ? -0.277 13.221 10.712 1.00 96.38 161 PRO A O 1
ATOM 1261 N N . LEU A 1 162 ? 1.097 11.725 9.755 1.00 96.62 162 LEU A N 1
ATOM 1262 C CA . LEU A 1 162 ? 1.858 11.394 10.954 1.00 96.62 162 LEU A CA 1
ATOM 1263 C C . LEU A 1 162 ? 3.204 12.121 10.984 1.00 96.62 162 LEU A C 1
ATOM 1265 O O . LEU A 1 162 ? 4.057 11.931 10.114 1.00 96.62 162 LEU A O 1
ATOM 1269 N N . THR A 1 163 ? 3.411 12.930 12.022 1.00 95.50 163 THR A N 1
ATOM 1270 C CA . THR A 1 163 ? 4.674 13.634 12.297 1.00 95.50 163 THR A CA 1
ATOM 1271 C C . THR A 1 163 ? 5.594 12.856 13.243 1.00 95.50 163 THR A C 1
ATOM 1273 O O . THR A 1 163 ? 6.802 13.087 13.250 1.00 95.50 163 THR A O 1
ATOM 1276 N N . GLU A 1 164 ? 5.059 11.886 13.979 1.00 95.44 164 GLU A N 1
ATOM 1277 C CA . GLU A 1 164 ? 5.753 11.044 14.957 1.00 95.44 164 GLU A CA 1
ATOM 1278 C C . GLU A 1 164 ? 5.165 9.623 14.973 1.00 95.44 164 GLU A C 1
ATOM 1280 O O . GLU A 1 164 ? 4.193 9.344 14.266 1.00 95.44 164 GLU A O 1
ATOM 1285 N N . ASP A 1 165 ? 5.766 8.722 15.755 1.00 97.62 165 ASP A N 1
ATOM 1286 C CA . ASP A 1 165 ? 5.208 7.389 16.003 1.00 97.62 165 ASP A CA 1
ATOM 1287 C C . ASP A 1 165 ? 3.763 7.500 16.513 1.00 97.62 165 ASP A C 1
ATOM 1289 O O . ASP A 1 165 ? 3.461 8.298 17.401 1.00 97.62 165 ASP A O 1
ATOM 1293 N N . HIS A 1 166 ? 2.874 6.646 16.014 1.00 97.69 166 HIS A N 1
ATOM 1294 C CA . HIS A 1 166 ? 1.455 6.699 16.342 1.00 97.69 166 HIS A CA 1
ATOM 1295 C C . HIS A 1 166 ? 0.942 5.360 16.863 1.00 97.69 166 HIS A C 1
ATOM 1297 O O . HIS A 1 166 ? 1.161 4.312 16.263 1.00 97.69 166 HIS A O 1
ATOM 1303 N N . ASP A 1 167 ? 0.224 5.381 17.981 1.00 97.69 167 ASP A N 1
ATOM 1304 C CA . ASP A 1 167 ? -0.501 4.219 18.491 1.00 97.69 167 ASP A CA 1
ATOM 1305 C C . ASP A 1 167 ? -1.966 4.326 18.069 1.00 97.69 167 ASP A C 1
ATOM 1307 O O . ASP A 1 167 ? -2.724 5.100 18.655 1.00 97.69 167 ASP A O 1
ATOM 1311 N N . ILE A 1 168 ? -2.354 3.532 17.065 1.00 97.38 168 ILE A N 1
ATOM 1312 C CA . ILE A 1 168 ? -3.674 3.596 16.412 1.00 97.38 168 ILE A CA 1
ATOM 1313 C C . ILE A 1 168 ? -4.806 3.477 17.435 1.00 97.38 168 ILE A C 1
ATOM 1315 O O . ILE A 1 168 ? -5.861 4.098 17.304 1.00 97.38 168 ILE A O 1
ATOM 1319 N N . PHE A 1 169 ? -4.589 2.668 18.472 1.00 96.88 169 PHE A N 1
ATOM 1320 C CA . PHE A 1 169 ? -5.600 2.383 19.472 1.00 96.88 169 PHE A CA 1
ATOM 1321 C C . PHE A 1 169 ? -5.259 2.984 20.846 1.00 96.88 169 PHE A C 1
ATOM 1323 O O . PHE A 1 169 ? -6.096 2.938 21.741 1.00 96.88 169 PHE A O 1
ATOM 1330 N N . ALA A 1 170 ? -4.096 3.588 21.067 1.00 95.56 170 ALA A N 1
ATOM 1331 C CA . ALA A 1 170 ? -3.682 4.088 22.387 1.00 95.56 170 ALA A CA 1
ATOM 1332 C C . ALA A 1 170 ? -3.723 3.009 23.500 1.00 95.56 170 ALA A C 1
ATOM 1334 O O . ALA A 1 170 ? -4.052 3.298 24.652 1.00 95.56 170 ALA A O 1
ATOM 1335 N N . ASP A 1 171 ? -3.461 1.742 23.158 1.00 95.12 171 ASP A N 1
ATOM 1336 C CA . ASP A 1 171 ? -3.254 0.650 24.132 1.00 95.12 171 ASP A CA 1
ATOM 1337 C C . ASP A 1 171 ? -1.958 -0.142 23.913 1.00 95.12 171 ASP A C 1
ATOM 1339 O O . ASP A 1 171 ? -1.767 -1.200 24.511 1.00 95.12 171 ASP A O 1
ATOM 1343 N N . GLY A 1 172 ? -1.070 0.367 23.063 1.00 95.19 172 GLY A N 1
ATOM 1344 C CA . GLY A 1 172 ? 0.2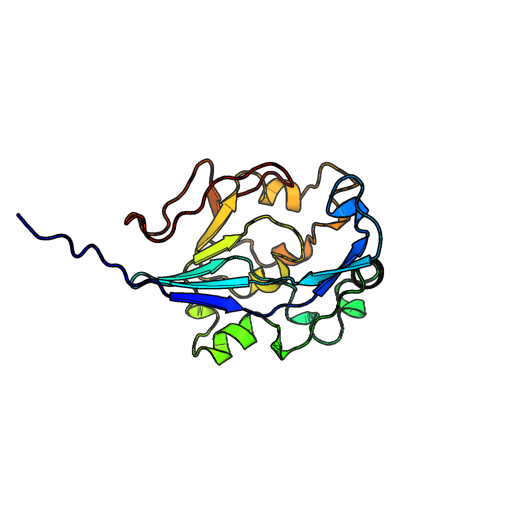32 -0.198 22.743 1.00 95.19 172 GLY A CA 1
ATOM 1345 C C . GLY A 1 172 ? 0.199 -1.398 21.800 1.00 95.19 172 GLY A C 1
ATOM 1346 O O . GLY A 1 172 ? 1.264 -1.930 21.496 1.00 95.19 172 GLY A O 1
ATOM 1347 N N . SER A 1 173 ? -0.977 -1.844 21.342 1.00 95.50 173 SER A N 1
ATOM 1348 C CA . SER A 1 173 ? -1.110 -3.098 20.584 1.00 95.50 173 SER A CA 1
ATOM 1349 C C . SER A 1 173 ? -0.791 -2.981 19.095 1.00 95.50 173 SER A C 1
ATOM 1351 O O . SER A 1 173 ? -0.294 -3.941 18.508 1.00 95.50 173 SER A O 1
ATOM 1353 N N . VAL A 1 174 ? -1.048 -1.819 18.485 1.00 97.00 174 VAL A N 1
ATOM 1354 C CA . VAL A 1 174 ? -0.745 -1.545 17.074 1.00 97.00 174 VAL A CA 1
ATOM 1355 C C . VAL A 1 174 ? -0.105 -0.168 16.974 1.00 97.00 174 VAL A C 1
ATOM 1357 O O . VAL A 1 174 ? -0.777 0.859 17.075 1.00 97.00 174 VAL A O 1
ATOM 1360 N N . ARG A 1 175 ? 1.217 -0.161 16.793 1.00 97.38 175 ARG A N 1
ATOM 1361 C CA . ARG A 1 175 ? 2.023 1.054 16.687 1.00 97.38 175 ARG A CA 1
ATOM 1362 C C . ARG A 1 175 ? 2.584 1.195 15.282 1.00 97.38 175 ARG A C 1
ATOM 1364 O O . ARG A 1 175 ? 3.206 0.274 14.761 1.00 97.38 175 ARG A O 1
ATOM 1371 N N . VAL A 1 176 ? 2.384 2.373 14.724 1.00 97.62 176 VAL A N 1
ATOM 1372 C CA . VAL A 1 176 ? 2.980 2.853 13.489 1.00 97.62 176 VAL A CA 1
ATOM 1373 C C . VAL A 1 176 ? 4.260 3.586 13.874 1.00 97.62 176 VAL A C 1
ATOM 1375 O O . VAL A 1 176 ? 4.215 4.518 14.675 1.00 97.62 176 VAL A O 1
ATOM 1378 N N . LEU A 1 177 ? 5.400 3.125 13.370 1.00 96.50 177 LEU A N 1
ATOM 1379 C CA . LEU A 1 177 ? 6.704 3.717 13.669 1.00 96.50 177 LEU A CA 1
ATOM 1380 C C . LEU A 1 177 ? 7.157 4.555 12.497 1.00 96.50 177 LEU A C 1
ATOM 1382 O O . LEU A 1 177 ? 7.030 4.091 11.365 1.00 96.50 177 LEU A O 1
ATOM 1386 N N . ARG A 1 178 ? 7.730 5.729 12.771 1.00 93.25 178 ARG A N 1
ATOM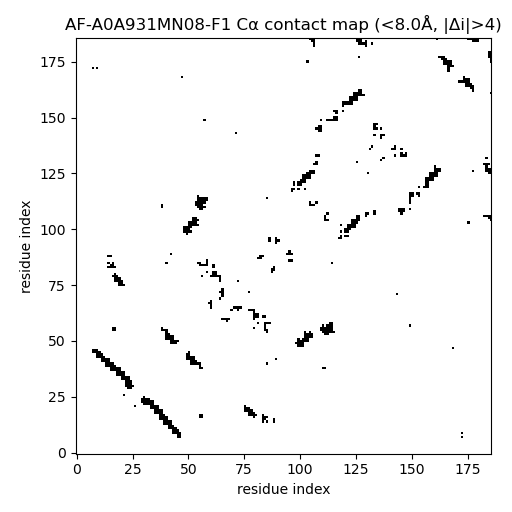 1387 C CA . ARG A 1 178 ? 8.257 6.547 11.695 1.00 93.25 178 ARG A CA 1
ATOM 1388 C C . ARG A 1 178 ? 9.625 6.089 11.200 1.00 93.25 178 ARG A C 1
ATOM 1390 O O . ARG A 1 178 ? 10.578 6.010 11.976 1.00 93.25 178 ARG A O 1
ATOM 1397 N N . THR A 1 179 ? 9.743 5.828 9.903 1.00 93.75 179 THR A N 1
ATOM 1398 C CA . THR A 1 179 ? 10.914 5.260 9.227 1.00 93.75 179 THR A CA 1
ATOM 1399 C C . THR A 1 179 ? 11.264 5.977 7.908 1.00 93.75 179 THR A C 1
ATOM 1401 O O . THR A 1 179 ? 11.416 5.336 6.866 1.00 93.75 179 THR A O 1
ATOM 1404 N N . PRO A 1 180 ? 11.465 7.314 7.917 1.00 90.50 180 PRO A N 1
ATOM 1405 C CA . PRO A 1 180 ? 11.851 8.057 6.716 1.00 90.50 180 PRO A CA 1
ATOM 1406 C C . PRO A 1 180 ? 13.189 7.564 6.142 1.00 90.50 180 PRO A C 1
ATOM 1408 O O . PRO A 1 180 ? 14.117 7.222 6.880 1.00 90.50 180 PRO A O 1
ATOM 1411 N N . GLY A 1 181 ? 13.322 7.587 4.816 1.00 89.50 181 GLY A N 1
ATOM 1412 C CA . GLY A 1 181 ? 14.535 7.154 4.124 1.00 89.50 181 GLY A CA 1
ATOM 1413 C C . GLY A 1 181 ? 14.302 6.929 2.635 1.00 89.50 181 GLY A C 1
ATOM 1414 O O . GLY A 1 181 ? 14.636 7.789 1.826 1.00 89.50 181 GLY A O 1
ATOM 1415 N N . HIS A 1 182 ? 13.736 5.769 2.286 1.00 90.12 182 HIS A N 1
ATOM 1416 C CA . HIS A 1 182 ? 13.371 5.408 0.905 1.00 90.12 182 HIS A CA 1
ATOM 1417 C C . HIS A 1 182 ? 12.450 6.454 0.261 1.00 90.12 182 HIS A C 1
ATOM 1419 O O . HIS A 1 182 ? 12.694 6.891 -0.862 1.00 90.12 182 HIS A O 1
ATOM 1425 N N . THR A 1 183 ? 11.459 6.916 1.023 1.00 88.94 183 THR A N 1
ATOM 1426 C CA . THR A 1 183 ? 10.654 8.114 0.755 1.00 88.94 183 THR A CA 1
ATOM 1427 C C . THR A 1 183 ? 10.598 8.982 2.024 1.00 88.94 183 THR A C 1
ATOM 1429 O O . THR A 1 183 ? 11.349 8.745 2.981 1.00 88.94 183 THR A O 1
ATOM 1432 N N . ARG A 1 184 ? 9.720 9.995 2.076 1.00 81.56 184 ARG A N 1
ATOM 1433 C CA . ARG A 1 184 ? 9.453 10.761 3.311 1.00 81.56 184 ARG A CA 1
ATOM 1434 C C . ARG A 1 184 ? 8.886 9.897 4.440 1.00 81.56 184 ARG A C 1
ATOM 1436 O O . ARG A 1 184 ? 9.057 10.293 5.590 1.00 81.56 184 ARG A O 1
ATOM 1443 N N . GLY A 1 185 ? 8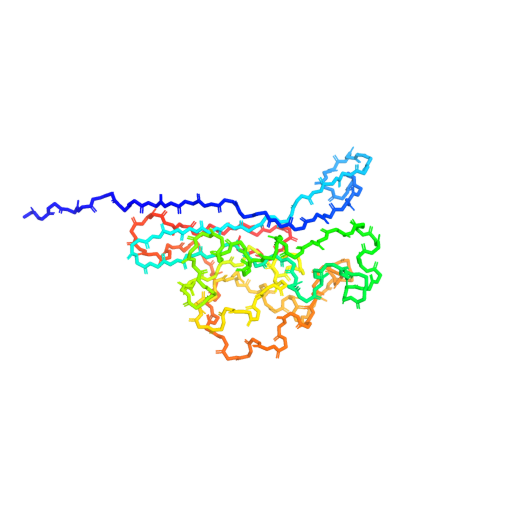.330 8.739 4.083 1.00 61.38 185 GLY A N 1
ATOM 1444 C CA . GLY A 1 185 ? 7.974 7.572 4.882 1.00 61.38 185 GLY A CA 1
ATOM 1445 C C . GLY A 1 185 ? 6.915 7.825 5.945 1.00 61.38 185 GLY A C 1
ATOM 1446 O O . GLY A 1 185 ? 6.870 8.900 6.552 1.00 61.38 185 GLY A O 1
ATOM 1447 N N . ILE A 1 186 ? 6.114 6.788 6.224 1.00 54.38 186 ILE A N 1
ATOM 1448 C CA . ILE A 1 186 ? 5.769 6.493 7.616 1.00 54.38 186 ILE A CA 1
ATOM 1449 C C . ILE A 1 186 ? 7.076 6.196 8.312 1.00 54.38 186 ILE A C 1
ATOM 1451 O O . ILE A 1 186 ? 7.708 5.136 8.111 1.00 54.38 186 ILE A O 1
#

Solvent-accessible surface area (backbone atoms only — not comparable to full-atom values): 10198 Å² total; per-residue (Å²): 137,82,82,75,84,84,73,81,69,70,48,76,43,83,37,66,36,34,35,37,34,40,53,22,56,80,77,37,91,88,37,68,60,80,44,82,40,76,34,60,26,35,44,36,44,41,96,92,42,26,36,30,39,33,31,13,51,35,61,86,23,39,74,42,38,51,86,64,54,37,72,56,24,62,72,26,59,50,45,45,46,64,76,31,22,57,65,47,44,36,46,76,75,75,37,58,54,85,59,33,48,31,35,37,32,61,45,55,36,40,57,28,32,29,33,46,67,66,39,61,87,14,40,35,36,32,15,50,58,26,66,58,37,39,75,52,53,90,41,84,82,58,40,79,46,30,48,62,76,47,51,75,76,49,84,84,44,49,75,44,67,38,91,59,66,42,49,84,75,76,74,79,83,50,68,50,64,67,55,60,68,99,50,62,20,37

Mean predicted aligned error: 4.47 Å

pLDDT: mean 92.92, std 11.38, range [38.12, 98.88]